Protein AF-0000000077934376 (afdb_homodimer)

Secondary structure (DSSP, 8-state):
---PPPP---HHHHHHHHHHHHH-S-B-HHHHHHHHT--HHHHHHHHHHHHHTT-EEEEE--SSS--EEEEE-HHHHHHHHHHHHHHHHHHHHHHH-/---PPPP---HHHHHHHHHHHHH-S-B-HHHHHHHHT--HHHHHHHHHHHHHTT-EEEEE--SSS--EEEEE-HHHHHHHHHHHHHHHHHHHHHHH-

InterPro domains:
  IPR005471 Transcription regulator IclR, N-terminal [PF09339] (13-58)
  IPR036388 Winged helix-like DNA-binding domain superfamily [G3DSA:1.10.10.10] (2-96)
  IPR036390 Winged helix DNA-binding domain superfamily [SSF46785] (5-87)

pLDDT: mean 92.92, std 11.19, range [39.72, 98.94]

Foldseek 3Di:
DCDDDDDDADPLLLLLLLVQLVVVWWDALVVSCVSSVHDSVVSVVSVVVCVVVVQKDWDWDPDPPTTITIHGDPVNNVVSVVSNVVVVVVVVVVVVD/DCDDDDDDADPLLLLLLQVQLVVVWWDALVVSCVSSVHDSVVSVVSVVVCVVVVQKDWDWPPDPPTTITIHGDPVNNVVSVVSNVVVVVVVVVVVVD

Nearest PDB structures (foldseek):
  5yi2-assembly2_E  TM=8.468E-01  e=9.268E-05  Lactococcus lactis subsp. lactis Il1403
  7el3-assembly1_B  TM=8.169E-01  e=1.051E-04  Acinetobacter baumannii
  7kfq-assembly1_A  TM=8.029E-01  e=8.967E-04  Variovorax paradoxus
  4rgr-assembly1_A  TM=6.931E-01  e=2.541E-04  Acinetobacter baylyi ADP1
  4rgu-assembly1_B-2  TM=6.423E-01  e=9.871E-05  Acinetobacter baylyi ADP1

Radius of gyration: 18.2 Å; Cα contacts (8 Å, |Δi|>4): 289; chains: 2; bounding box: 26×66×50 Å

Sequence (194 aa):
MTSEKPFALSEVAQRVLIVLGRENRGLTVRELVEKTDTNSGSIKRALEELAELKLIKEERENVFPYRRLISLTELGKEVAKRVIEIEELVKKVRANDMTSEKPFALSEVAQRVLIVLGRENRGLTVRELVEKTDTNSGSIKRALEELAELKLIKEERENVFPYRRLISLTELGKEVAKRVIEIEELVKKVRAND

Organism: NCBI:txid1294262

Structure (mmCIF, N/CA/C/O backbone):
data_AF-0000000077934376-model_v1
#
loop_
_entity.id
_entity.type
_entity.pdbx_description
1 polymer 'HTH marR-type domain-containing protein'
#
loop_
_atom_site.group_PDB
_atom_site.id
_atom_site.type_symbol
_atom_site.label_atom_id
_atom_site.label_alt_id
_atom_site.label_comp_id
_atom_site.label_asym_id
_atom_site.label_entity_id
_atom_site.label_seq_id
_atom_site.pdbx_PDB_ins_code
_atom_site.Cartn_x
_atom_site.Cartn_y
_atom_site.Cartn_z
_atom_site.occupancy
_atom_site.B_iso_or_equiv
_atom_site.auth_seq_id
_atom_site.auth_comp_id
_atom_site.auth_asym_id
_atom_site.auth_atom_id
_atom_site.pdbx_PDB_model_num
ATOM 1 N N . MET A 1 1 ? 8.883 -4.156 -25.203 1 39.72 1 MET A N 1
ATOM 2 C CA . MET A 1 1 ? 7.602 -4.008 -24.516 1 39.72 1 MET A CA 1
ATOM 3 C C . MET A 1 1 ? 7.789 -3.457 -23.109 1 39.72 1 MET A C 1
ATOM 5 O O . MET A 1 1 ? 8.086 -4.207 -22.188 1 39.72 1 MET A O 1
ATOM 9 N N . THR A 1 2 ? 8.461 -2.439 -22.984 1 52.03 2 THR A N 1
ATOM 10 C CA . THR A 1 2 ? 9.195 -1.856 -21.875 1 52.03 2 THR A CA 1
ATOM 11 C C . THR A 1 2 ? 8.273 -1.66 -20.672 1 52.03 2 THR A C 1
ATOM 13 O O . THR A 1 2 ? 7.566 -0.653 -20.578 1 52.03 2 THR A O 1
ATOM 16 N N . SER A 1 3 ? 7.449 -2.602 -20.266 1 65 3 SER A N 1
ATOM 17 C CA . SER A 1 3 ? 6.32 -2.479 -19.359 1 65 3 SER A CA 1
ATOM 18 C C . SER A 1 3 ? 6.75 -1.901 -18.016 1 65 3 SER A C 1
ATOM 20 O O . SER A 1 3 ? 7.789 -2.285 -17.469 1 65 3 SER A O 1
ATOM 22 N N . GLU A 1 4 ? 6.348 -0.718 -17.703 1 84.81 4 GLU A N 1
ATOM 23 C CA . GLU A 1 4 ? 6.637 0.043 -16.484 1 84.81 4 GLU A CA 1
ATOM 24 C C . GLU A 1 4 ? 6.27 -0.751 -15.234 1 84.81 4 GLU A C 1
ATOM 26 O O . GLU A 1 4 ? 5.293 -1.505 -15.234 1 84.81 4 GLU A O 1
ATOM 31 N N . LYS A 1 5 ? 7.223 -0.789 -14.328 1 92.94 5 LYS A N 1
ATOM 32 C CA . LYS A 1 5 ? 7.023 -1.398 -13.023 1 92.94 5 LYS A CA 1
ATOM 33 C C . LYS A 1 5 ? 5.758 -0.865 -12.352 1 92.94 5 LYS A C 1
ATOM 35 O O . LYS A 1 5 ? 5.516 0.344 -12.352 1 92.94 5 LYS A O 1
ATOM 40 N N . PRO A 1 6 ? 4.883 -1.795 -11.906 1 96.62 6 PRO A N 1
ATOM 41 C CA . PRO A 1 6 ? 3.668 -1.305 -11.25 1 96.62 6 PRO A CA 1
ATOM 42 C C . PRO A 1 6 ? 3.965 -0.337 -10.102 1 96.62 6 PRO A C 1
ATOM 44 O O . PRO A 1 6 ? 5 -0.456 -9.445 1 96.62 6 PRO A O 1
ATOM 47 N N . PHE A 1 7 ? 3.084 0.545 -9.945 1 96.31 7 PHE A N 1
ATOM 48 C CA . PHE A 1 7 ? 3.23 1.562 -8.914 1 96.31 7 PHE A CA 1
ATOM 49 C C . PHE A 1 7 ? 3.07 0.95 -7.527 1 96.31 7 PHE A C 1
ATOM 51 O O . PHE A 1 7 ? 2.285 0.018 -7.34 1 96.31 7 PHE A O 1
ATOM 58 N N . ALA A 1 8 ? 3.836 1.486 -6.566 1 98.25 8 ALA A N 1
ATOM 59 C CA . ALA A 1 8 ? 3.666 1.097 -5.168 1 98.25 8 ALA A CA 1
ATOM 60 C C . ALA A 1 8 ? 4.027 2.246 -4.234 1 98.25 8 ALA A C 1
ATOM 62 O O . ALA A 1 8 ? 4.887 3.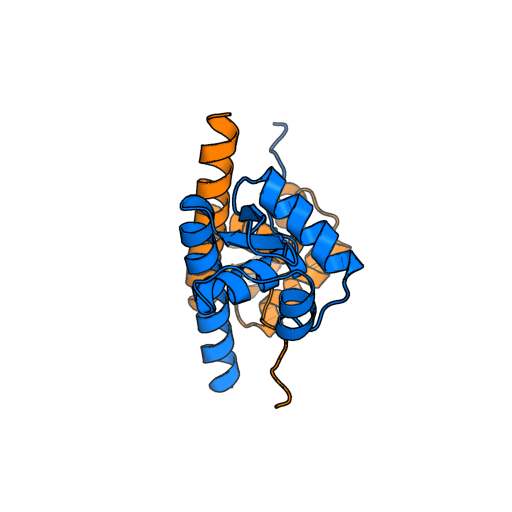068 -4.555 1 98.25 8 ALA A O 1
ATOM 63 N N . LEU A 1 9 ? 3.396 2.322 -3.094 1 98.69 9 LEU A N 1
ATOM 64 C CA . LEU A 1 9 ? 3.74 3.248 -2.02 1 98.69 9 LEU A CA 1
ATOM 65 C C . LEU A 1 9 ? 4.715 2.605 -1.04 1 98.69 9 LEU A C 1
ATOM 67 O O . LEU A 1 9 ? 4.609 1.413 -0.742 1 98.69 9 LEU A O 1
ATOM 71 N N . SER A 1 10 ? 5.605 3.402 -0.499 1 98.56 10 SER A N 1
ATOM 72 C CA . SER A 1 10 ? 6.426 2.896 0.597 1 98.56 10 SER A CA 1
ATOM 73 C C . SER A 1 10 ? 5.578 2.604 1.83 1 98.56 10 SER A C 1
ATOM 75 O O . SER A 1 10 ? 4.473 3.133 1.972 1 98.56 10 SER A O 1
ATOM 77 N N . GLU A 1 11 ? 6.16 1.788 2.734 1 98.62 11 GLU A N 1
ATOM 78 C CA . GLU A 1 11 ? 5.43 1.42 3.943 1 98.62 11 GLU A CA 1
ATOM 79 C C . GLU A 1 11 ? 5.121 2.646 4.797 1 98.62 11 GLU A C 1
ATOM 81 O O . GLU A 1 11 ? 3.998 2.807 5.281 1 98.62 11 GLU A O 1
ATOM 86 N N . VAL A 1 12 ? 6.105 3.496 4.945 1 98.69 12 VAL A N 1
ATOM 87 C CA . VAL A 1 12 ? 5.922 4.656 5.809 1 98.69 12 VAL A CA 1
ATOM 88 C C . VAL A 1 12 ? 4.914 5.617 5.176 1 98.69 12 VAL A C 1
ATOM 90 O O . VAL A 1 12 ? 4.102 6.223 5.879 1 98.69 12 VAL A O 1
ATOM 93 N N . ALA A 1 13 ? 4.902 5.766 3.865 1 98.88 13 ALA A N 1
ATOM 94 C CA . ALA A 1 13 ? 3.922 6.602 3.176 1 98.88 13 ALA A CA 1
ATOM 95 C C . ALA A 1 13 ? 2.504 6.098 3.426 1 98.88 13 ALA A C 1
ATOM 97 O O . ALA A 1 13 ? 1.588 6.891 3.654 1 98.88 13 ALA A O 1
ATOM 98 N N . GLN A 1 14 ? 2.354 4.801 3.414 1 98.94 14 GLN A N 1
ATOM 99 C CA . GLN A 1 14 ? 1.057 4.203 3.707 1 98.94 14 GLN A CA 1
ATOM 100 C C . GLN A 1 14 ? 0.598 4.543 5.121 1 98.94 14 GLN A C 1
ATOM 102 O O . GLN A 1 14 ? -0.558 4.918 5.332 1 98.94 14 GLN A O 1
ATOM 107 N N . ARG A 1 15 ? 1.486 4.434 6.031 1 98.81 15 ARG A N 1
ATOM 108 C CA . ARG A 1 15 ? 1.147 4.699 7.426 1 98.81 15 ARG A CA 1
ATOM 109 C C . ARG A 1 15 ? 0.774 6.164 7.629 1 98.81 15 ARG A C 1
ATOM 111 O O . ARG A 1 15 ? -0.154 6.477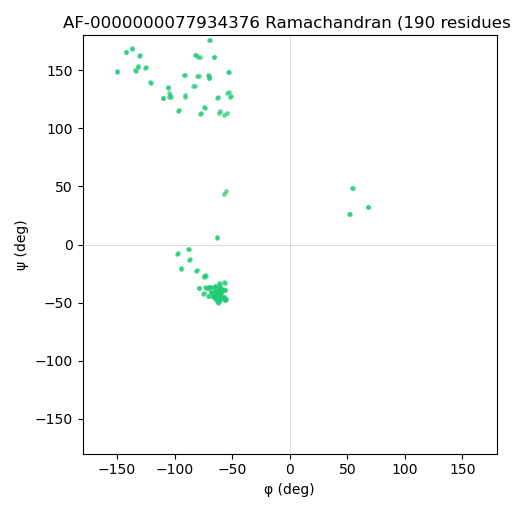 8.375 1 98.81 15 ARG A O 1
ATOM 118 N N . VAL A 1 16 ? 1.495 7.016 6.969 1 98.81 16 VAL A N 1
ATOM 119 C CA . VAL A 1 16 ? 1.188 8.445 7.039 1 98.81 16 VAL A CA 1
ATOM 120 C C . VAL A 1 16 ? -0.215 8.695 6.492 1 98.81 16 VAL A C 1
ATOM 122 O O . VAL A 1 16 ? -1 9.43 7.094 1 98.81 16 VAL A O 1
ATOM 125 N N . LEU A 1 17 ? -0.557 8.102 5.363 1 98.88 17 LEU A N 1
ATOM 126 C CA . LEU A 1 17 ? -1.874 8.266 4.758 1 98.88 17 LEU A CA 1
ATOM 127 C C . LEU A 1 17 ? -2.969 7.77 5.695 1 98.88 17 LEU A C 1
ATOM 129 O O . LEU A 1 17 ? -4.031 8.383 5.797 1 98.88 17 LEU A O 1
ATOM 133 N N . ILE A 1 18 ? -2.727 6.668 6.367 1 98.81 18 ILE A N 1
ATOM 134 C CA . ILE A 1 18 ? -3.701 6.109 7.301 1 98.81 18 ILE A CA 1
ATOM 135 C C . ILE A 1 18 ? -3.943 7.09 8.445 1 98.81 18 ILE A C 1
ATOM 137 O O . ILE A 1 18 ? -5.09 7.41 8.758 1 98.81 18 ILE A O 1
ATOM 141 N N . VAL A 1 19 ? -2.846 7.586 9.016 1 98.69 19 VAL A N 1
ATOM 142 C CA . VAL A 1 19 ? -2.932 8.477 10.164 1 98.69 19 VAL A CA 1
ATOM 143 C C . VAL A 1 19 ? -3.625 9.773 9.766 1 98.69 19 VAL A C 1
ATOM 145 O O . VAL A 1 19 ? -4.543 10.234 10.453 1 98.69 19 VAL A O 1
ATOM 148 N N . LEU A 1 20 ? -3.252 10.344 8.656 1 98.69 20 LEU A N 1
ATOM 149 C CA . LEU A 1 20 ? -3.867 11.586 8.203 1 98.69 20 LEU A CA 1
ATOM 150 C C . LEU A 1 20 ? -5.34 11.367 7.867 1 98.69 20 LEU A C 1
ATOM 152 O O . LEU A 1 20 ? -6.176 12.227 8.148 1 98.69 20 LEU A O 1
ATOM 156 N N . GLY A 1 21 ? -5.617 10.297 7.199 1 98.5 21 GLY A N 1
ATOM 157 C CA . GLY A 1 21 ? -6.988 9.992 6.824 1 98.5 21 GLY A CA 1
ATOM 158 C C . GLY A 1 21 ? -7.91 9.82 8.016 1 98.5 21 GLY A C 1
ATOM 159 O O . GLY A 1 21 ? -9.086 10.18 7.961 1 98.5 21 GLY A O 1
ATOM 160 N N . ARG A 1 22 ? -7.441 9.258 9.07 1 98.06 22 ARG A N 1
ATOM 161 C CA . ARG A 1 22 ? -8.242 9.008 10.266 1 98.06 22 ARG A CA 1
ATOM 162 C C . ARG A 1 22 ? -8.391 10.281 11.094 1 98.06 22 ARG A C 1
ATOM 164 O O . ARG A 1 22 ? -9.414 10.492 11.742 1 98.06 22 ARG A O 1
ATOM 171 N N . GLU A 1 23 ? -7.348 11.094 11.172 1 95.62 23 GLU A N 1
ATOM 172 C CA . GLU A 1 23 ? -7.359 12.312 11.977 1 95.62 23 GLU A CA 1
ATOM 173 C C . GLU A 1 23 ? -8.195 13.398 11.305 1 95.62 23 GLU A C 1
ATOM 175 O O . GLU A 1 23 ? -8.766 14.258 11.984 1 95.62 23 GLU A O 1
ATOM 180 N N . ASN A 1 24 ? -8.32 13.398 10 1 89.31 24 ASN A N 1
ATOM 181 C CA . ASN A 1 24 ? -9.086 14.367 9.219 1 89.31 24 ASN A CA 1
ATOM 182 C C . ASN A 1 24 ? -8.695 15.805 9.57 1 89.31 24 ASN A C 1
ATOM 184 O O . ASN A 1 24 ? -9.562 16.672 9.68 1 89.31 24 ASN A O 1
ATOM 188 N N . ARG A 1 25 ? -7.578 16.109 10.016 1 92.75 25 ARG A N 1
ATOM 189 C CA . ARG A 1 25 ? -6.965 17.406 10.266 1 92.75 25 ARG A CA 1
ATOM 190 C C . ARG A 1 25 ? -5.477 17.391 9.922 1 92.75 25 ARG A C 1
ATOM 192 O O . ARG A 1 25 ? -4.902 16.312 9.703 1 92.75 25 ARG A O 1
ATOM 199 N N . GLY A 1 26 ? -4.879 18.547 9.828 1 95.69 26 GLY A N 1
ATOM 200 C CA . GLY A 1 26 ? -3.441 18.625 9.625 1 95.69 26 GLY A CA 1
ATOM 201 C C . GLY A 1 26 ? -2.639 18.203 10.836 1 95.69 26 GLY A C 1
ATOM 202 O O . GLY A 1 26 ? -3.045 18.453 11.977 1 95.69 26 GLY A O 1
ATOM 203 N N . LEU A 1 27 ? -1.542 17.562 10.617 1 97 27 LEU A N 1
ATOM 204 C CA . LEU A 1 27 ? -0.655 17.109 11.688 1 97 27 LEU A CA 1
ATOM 205 C C . LEU A 1 27 ? 0.765 17.625 11.461 1 97 27 LEU A C 1
ATOM 207 O O . LEU A 1 27 ? 1.191 17.812 10.32 1 97 27 LEU A O 1
ATOM 211 N N . THR A 1 28 ? 1.429 17.781 12.555 1 95.25 28 THR A N 1
ATOM 212 C CA . THR A 1 28 ? 2.844 18.141 12.477 1 95.25 28 THR A CA 1
ATOM 213 C C . THR A 1 28 ? 3.695 16.891 12.227 1 95.25 28 THR A C 1
ATOM 215 O O . THR A 1 28 ? 3.23 15.766 12.406 1 95.25 28 THR A O 1
ATOM 218 N N . VAL A 1 29 ? 4.957 17.141 11.781 1 96.81 29 VAL A N 1
ATOM 219 C CA . VAL A 1 29 ? 5.895 16.031 11.609 1 96.81 29 VAL A CA 1
ATOM 220 C C . VAL A 1 29 ? 6.039 15.266 12.922 1 96.81 29 VAL A C 1
ATOM 222 O O . VAL A 1 29 ? 6.062 14.031 12.93 1 96.81 29 VAL A O 1
ATOM 225 N N . ARG A 1 30 ? 6.066 16.016 14.031 1 96.5 30 ARG A N 1
ATOM 226 C CA . ARG A 1 30 ? 6.191 15.398 15.344 1 96.5 30 ARG A CA 1
ATOM 227 C C . ARG A 1 30 ? 5.02 14.461 15.625 1 96.5 30 ARG A C 1
ATOM 229 O O . ARG A 1 30 ? 5.215 13.336 16.094 1 96.5 30 ARG A O 1
ATOM 236 N N . GLU A 1 31 ? 3.859 14.898 15.391 1 96.88 31 GLU A N 1
ATOM 237 C CA . GLU A 1 31 ? 2.67 14.07 15.586 1 96.88 31 GLU A CA 1
ATOM 238 C C . GLU A 1 31 ? 2.693 12.844 14.68 1 96.88 31 GLU A C 1
ATOM 240 O O . GLU A 1 31 ? 2.309 11.75 15.102 1 96.88 31 GLU A O 1
ATOM 245 N N . LEU A 1 32 ? 3.064 13.008 13.445 1 98.12 32 LEU A N 1
ATOM 246 C CA . LEU A 1 32 ? 3.145 11.898 12.508 1 98.12 32 LEU A CA 1
ATOM 247 C C . LEU A 1 32 ? 4.141 10.852 12.992 1 98.12 32 LEU A C 1
ATOM 249 O O . LEU A 1 32 ? 3.879 9.648 12.906 1 98.12 32 LEU A O 1
ATOM 253 N N . VAL A 1 33 ? 5.285 11.312 13.477 1 98.06 33 VAL A N 1
ATOM 254 C CA . VAL A 1 33 ? 6.305 10.414 14.016 1 98.06 33 VAL A CA 1
ATOM 255 C C . VAL A 1 33 ? 5.711 9.578 15.141 1 98.06 33 VAL A C 1
ATOM 257 O O . VAL A 1 33 ? 5.84 8.352 15.148 1 98.06 33 VAL A O 1
ATOM 260 N N . GLU A 1 34 ? 5.023 10.242 16 1 97.56 34 GLU A N 1
ATOM 261 C CA . GLU A 1 34 ? 4.434 9.578 17.172 1 97.56 34 GLU A CA 1
ATOM 262 C C . GLU A 1 34 ? 3.342 8.602 16.75 1 97.56 34 GLU A C 1
ATOM 264 O O . GLU A 1 34 ? 3.334 7.449 17.188 1 97.56 34 GLU A O 1
ATOM 269 N N . LYS A 1 35 ? 2.506 8.977 15.875 1 97.44 35 LYS A N 1
ATOM 270 C CA . LYS A 1 35 ? 1.309 8.211 15.547 1 97.44 35 LYS A CA 1
ATOM 271 C C . LYS A 1 35 ? 1.631 7.066 14.586 1 97.44 35 LYS A C 1
ATOM 273 O O . LYS A 1 35 ? 0.858 6.113 14.469 1 97.44 35 LYS A O 1
ATOM 278 N N . THR A 1 36 ? 2.715 7.148 13.836 1 97.94 36 THR A N 1
ATOM 279 C CA . THR A 1 36 ? 3.109 6.074 12.938 1 97.94 36 THR A CA 1
ATOM 280 C C . THR A 1 36 ? 4.16 5.18 13.586 1 97.94 36 THR A C 1
ATOM 282 O O . THR A 1 36 ? 4.516 4.133 13.039 1 97.94 36 THR A O 1
ATOM 285 N N . ASP A 1 37 ? 4.625 5.605 14.727 1 96.56 37 ASP A N 1
ATOM 286 C CA . ASP A 1 37 ? 5.715 4.895 15.383 1 96.56 37 ASP A CA 1
ATOM 287 C C . ASP A 1 37 ? 6.91 4.734 14.445 1 96.56 37 ASP A C 1
ATOM 289 O O . ASP A 1 37 ? 7.398 3.623 14.242 1 96.56 37 ASP A O 1
ATOM 293 N N . THR A 1 38 ? 7.336 5.789 13.797 1 97 38 THR A N 1
ATOM 294 C CA . THR A 1 38 ? 8.398 5.852 12.797 1 97 38 THR A CA 1
ATOM 295 C C . THR A 1 38 ? 9.359 6.996 13.102 1 97 38 THR A C 1
ATOM 297 O O . THR A 1 38 ? 8.984 7.977 13.75 1 97 38 THR A O 1
ATOM 300 N N . ASN A 1 39 ? 10.586 6.922 12.688 1 97.38 39 ASN A N 1
ATOM 301 C CA . ASN A 1 39 ? 11.547 7.984 12.961 1 97.38 39 ASN A CA 1
ATOM 302 C C . ASN A 1 39 ? 11.367 9.156 12 1 97.38 39 ASN A C 1
ATOM 304 O O . ASN A 1 39 ? 10.797 9 10.922 1 97.38 39 ASN A O 1
ATOM 308 N N . SER A 1 40 ? 11.898 10.273 12.391 1 97.75 40 SER A N 1
ATOM 309 C CA . SER A 1 40 ? 11.664 11.516 11.672 1 97.75 40 SER A CA 1
ATOM 310 C C . SER A 1 40 ? 12.266 11.469 10.266 1 97.75 40 SER A C 1
ATOM 312 O O . SER A 1 40 ? 11.727 12.07 9.336 1 97.75 40 SER A O 1
ATOM 314 N N . GLY A 1 41 ? 13.391 10.828 10.133 1 98.31 41 GLY A N 1
ATOM 315 C CA . GLY A 1 41 ? 13.984 10.711 8.812 1 98.31 41 GLY A CA 1
ATOM 316 C C . GLY A 1 41 ? 13.102 9.984 7.82 1 98.31 41 GLY A C 1
ATOM 317 O O . GLY A 1 41 ? 12.945 10.43 6.68 1 98.31 41 GLY A O 1
ATOM 318 N N . SER A 1 42 ? 12.5 8.852 8.18 1 98.25 42 SER A N 1
ATOM 319 C CA . SER A 1 42 ? 11.594 8.07 7.336 1 98.25 42 SER A CA 1
ATOM 320 C C . SER A 1 42 ? 10.32 8.844 7.031 1 98.25 42 SER A C 1
ATOM 322 O O . SER A 1 42 ? 9.789 8.766 5.922 1 98.25 42 SER A O 1
ATOM 324 N N . ILE A 1 43 ? 9.891 9.57 8.055 1 98.62 43 ILE A N 1
ATOM 325 C CA . ILE A 1 43 ? 8.695 10.383 7.863 1 98.62 43 ILE A CA 1
ATOM 326 C C . ILE A 1 43 ? 8.961 11.453 6.809 1 98.62 43 ILE A C 1
ATOM 328 O O . ILE A 1 43 ? 8.148 11.664 5.91 1 98.62 43 ILE A O 1
ATOM 332 N N . LYS A 1 44 ? 10.016 12.07 6.918 1 98.38 44 LYS A N 1
ATOM 333 C CA . LYS A 1 44 ? 10.336 13.125 5.957 1 98.38 44 LYS A CA 1
ATOM 334 C C . LYS A 1 44 ? 10.406 12.57 4.535 1 98.38 44 LYS A C 1
ATOM 336 O O . LYS A 1 44 ? 9.883 13.18 3.602 1 98.38 44 LYS A O 1
ATOM 341 N N . ARG A 1 45 ? 11.031 11.484 4.391 1 98.75 45 ARG A N 1
ATOM 342 C CA . ARG A 1 45 ? 11.109 10.844 3.08 1 98.75 45 ARG A CA 1
ATOM 343 C C . ARG A 1 45 ? 9.719 10.477 2.57 1 98.75 45 ARG A C 1
ATOM 345 O O . ARG A 1 45 ? 9.43 10.633 1.384 1 98.75 45 ARG A O 1
ATOM 352 N N . ALA A 1 46 ? 8.914 9.938 3.451 1 98.75 46 ALA A N 1
ATOM 353 C CA . ALA A 1 46 ? 7.539 9.602 3.084 1 98.75 46 ALA A CA 1
ATOM 354 C C . ALA A 1 46 ? 6.762 10.844 2.66 1 98.75 46 ALA A C 1
ATOM 356 O O . ALA A 1 46 ? 5.988 10.805 1.699 1 98.75 46 ALA A O 1
ATOM 357 N N . LEU A 1 47 ? 6.973 11.898 3.393 1 98.75 47 LEU A N 1
ATOM 358 C CA . LEU A 1 47 ? 6.285 13.148 3.059 1 98.75 47 LEU A CA 1
ATOM 359 C C . LEU A 1 47 ? 6.738 13.664 1.698 1 98.75 47 LEU A C 1
ATOM 361 O O . LEU A 1 47 ? 5.934 14.195 0.932 1 98.75 47 LEU A O 1
ATOM 365 N N . GLU A 1 48 ? 8.016 13.602 1.393 1 98.5 48 GLU A N 1
ATOM 366 C CA . GLU A 1 48 ? 8.508 13.969 0.07 1 98.5 48 GLU A CA 1
ATOM 367 C C . GLU A 1 48 ? 7.855 13.125 -1.02 1 98.5 48 GLU A C 1
ATOM 369 O O . GLU A 1 48 ? 7.426 13.648 -2.047 1 98.5 48 GLU A O 1
ATOM 374 N N . GLU A 1 49 ? 7.777 11.797 -0.82 1 98.56 49 GLU A N 1
ATOM 375 C CA . GLU A 1 49 ? 7.117 10.883 -1.748 1 98.56 49 GLU A CA 1
ATOM 376 C C . GLU A 1 49 ? 5.668 11.297 -1.986 1 98.56 49 GLU A C 1
ATOM 378 O O . GLU A 1 49 ? 5.23 11.414 -3.133 1 98.56 49 GLU A O 1
ATOM 383 N N . LEU A 1 50 ? 4.949 11.57 -0.95 1 98.75 50 LEU A N 1
ATOM 384 C CA . LEU A 1 50 ? 3.521 11.875 -1.021 1 98.75 50 LEU A CA 1
ATOM 385 C C . LEU A 1 50 ? 3.287 13.242 -1.649 1 98.75 50 LEU A C 1
ATOM 387 O O . LEU A 1 50 ? 2.295 13.445 -2.352 1 98.75 50 LEU A O 1
ATOM 391 N N . ALA A 1 51 ? 4.156 14.156 -1.332 1 98.06 51 ALA A N 1
ATOM 392 C CA . ALA A 1 51 ? 4.059 15.484 -1.945 1 98.06 51 ALA A CA 1
ATOM 393 C C . ALA A 1 51 ? 4.285 15.406 -3.453 1 98.06 51 ALA A C 1
ATOM 395 O O . ALA A 1 51 ? 3.568 16.047 -4.227 1 98.06 51 ALA A O 1
ATOM 396 N N . GLU A 1 52 ? 5.312 14.664 -3.867 1 97 52 GLU A N 1
ATOM 397 C CA . GLU A 1 52 ? 5.594 14.469 -5.285 1 97 52 GLU A CA 1
ATOM 398 C C . GLU A 1 52 ? 4.391 13.883 -6.012 1 97 52 GLU A C 1
ATOM 400 O O . GLU A 1 52 ? 4.152 14.195 -7.18 1 97 52 GLU A O 1
ATOM 405 N N . LEU A 1 53 ? 3.635 13.062 -5.309 1 97.69 53 LEU A N 1
ATOM 406 C CA . LEU A 1 53 ? 2.455 12.414 -5.875 1 97.69 53 LEU A CA 1
ATOM 407 C C . LEU A 1 53 ? 1.225 13.297 -5.727 1 97.69 53 LEU A C 1
ATOM 409 O O . LEU A 1 53 ? 0.116 12.898 -6.09 1 97.69 53 LEU A O 1
ATOM 413 N N . LYS A 1 54 ? 1.365 14.445 -5.059 1 97.62 54 LYS A N 1
ATOM 414 C CA . LYS A 1 54 ? 0.304 15.438 -4.871 1 97.62 54 LYS A CA 1
ATOM 415 C C . LYS A 1 54 ? -0.793 14.891 -3.959 1 97.62 54 LYS A C 1
ATOM 417 O O . LYS A 1 54 ? -1.969 15.219 -4.133 1 97.62 54 LYS A O 1
ATOM 422 N N . LEU A 1 55 ? -0.413 14.078 -3.043 1 98.56 55 LEU A N 1
ATOM 423 C CA . LEU A 1 55 ? -1.384 13.461 -2.145 1 98.56 55 LEU A CA 1
ATOM 424 C C . LEU A 1 55 ? -1.511 14.258 -0.852 1 98.56 55 LEU A C 1
ATOM 426 O O . LEU A 1 55 ? -2.49 14.109 -0.118 1 98.56 55 LEU A O 1
ATOM 430 N N . ILE A 1 56 ? -0.507 15.062 -0.542 1 98.56 56 ILE A N 1
ATOM 431 C CA . ILE A 1 56 ? -0.542 15.875 0.669 1 98.56 56 ILE A CA 1
ATOM 432 C C . ILE A 1 56 ? -0.196 17.328 0.33 1 98.56 56 ILE A C 1
ATOM 434 O O . ILE A 1 56 ? 0.324 17.609 -0.751 1 98.56 56 ILE A O 1
ATOM 438 N N . LYS A 1 57 ? -0.522 18.172 1.213 1 97.62 57 LYS A N 1
ATOM 439 C CA . LYS A 1 57 ? -0.108 19.562 1.181 1 97.62 57 LYS A CA 1
ATOM 440 C C . LYS A 1 57 ? 0.389 20.031 2.549 1 97.62 57 LYS A C 1
ATOM 442 O O . LYS A 1 57 ? 0.023 19.453 3.574 1 97.62 57 LYS A O 1
ATOM 447 N N . GLU A 1 58 ? 1.264 20.922 2.51 1 94.31 58 GLU A N 1
ATOM 448 C CA . GLU A 1 58 ? 1.817 21.516 3.725 1 94.31 58 GLU A CA 1
ATOM 449 C C . GLU A 1 58 ? 1.368 22.969 3.885 1 94.31 58 GLU A C 1
ATOM 451 O O . GLU A 1 58 ? 1.314 23.719 2.908 1 94.31 58 GLU A O 1
ATOM 456 N N . GLU A 1 59 ? 0.837 23.25 4.957 1 88.44 59 GLU A N 1
ATOM 457 C CA . GLU A 1 59 ? 0.424 24.625 5.246 1 88.44 59 GLU A CA 1
ATOM 458 C C . GLU A 1 59 ? 1.131 25.156 6.484 1 88.44 59 GLU A C 1
ATOM 460 O O . GLU A 1 59 ? 1.426 24.406 7.414 1 88.44 59 GLU A O 1
ATOM 465 N N . ARG A 1 60 ? 1.515 26.422 6.328 1 82.69 60 ARG A N 1
ATOM 466 C CA . ARG A 1 60 ? 2.09 27.109 7.477 1 82.69 60 ARG A CA 1
ATOM 467 C C . ARG A 1 60 ? 1.035 27.953 8.195 1 82.69 60 ARG A C 1
ATOM 469 O O . ARG A 1 60 ? 0.223 28.625 7.551 1 82.69 60 ARG A O 1
ATOM 476 N N . GLU A 1 61 ? 0.66 27.656 9.438 1 72.06 61 GLU A N 1
ATOM 477 C CA . GLU A 1 61 ? -0.28 28.484 10.195 1 72.06 61 GLU A CA 1
ATOM 478 C C . GLU A 1 61 ? 0.373 29.781 10.656 1 72.06 61 GLU A C 1
ATOM 480 O O . GLU A 1 61 ? 1.566 29.797 10.961 1 72.06 61 GLU A O 1
ATOM 485 N N . ASN A 1 62 ? -0.217 30.828 10.141 1 65.38 62 ASN A N 1
ATOM 486 C CA . ASN A 1 62 ? 0.244 32.188 10.406 1 65.38 62 ASN A CA 1
ATOM 487 C C . ASN A 1 62 ? 0.124 32.531 11.883 1 65.38 62 ASN A C 1
ATOM 489 O O . ASN A 1 62 ? -0.004 33.719 12.234 1 65.38 62 ASN A O 1
ATOM 493 N N . VAL A 1 63 ? -0.241 31.641 12.758 1 64.56 63 VAL A N 1
ATOM 494 C CA . VAL A 1 63 ? -0.309 32.031 14.156 1 64.56 63 VAL A CA 1
ATOM 495 C C . VAL A 1 63 ? 1.029 31.766 14.844 1 64.56 63 VAL A C 1
ATOM 497 O O . VAL A 1 63 ? 1.634 30.703 14.633 1 64.56 63 VAL A O 1
ATOM 500 N N . PHE A 1 64 ? 1.607 32.656 15.469 1 65.19 64 PHE A N 1
ATOM 501 C CA . PHE A 1 64 ? 2.883 32.531 16.172 1 65.19 64 PHE A CA 1
ATOM 502 C C . PHE A 1 64 ? 2.785 31.516 17.281 1 65.19 64 PHE A C 1
ATOM 504 O O . PHE A 1 64 ? 1.814 31.5 18.047 1 65.19 64 PHE A O 1
ATOM 511 N N . PRO A 1 65 ? 3.57 30.516 17.453 1 66.75 65 PRO A N 1
ATOM 512 C CA . PRO A 1 65 ? 4.641 30.125 16.531 1 66.75 65 PRO A CA 1
ATOM 513 C C . PRO A 1 65 ? 4.129 29.359 15.312 1 66.75 65 PRO A C 1
ATOM 515 O O . PRO A 1 65 ? 3.102 28.672 15.391 1 66.75 65 PRO A O 1
ATOM 518 N N . TYR A 1 66 ? 4.73 29.578 14.266 1 73.25 66 TYR A N 1
ATOM 519 C CA . TYR A 1 66 ? 4.391 28.953 12.992 1 73.25 66 TYR A CA 1
ATOM 520 C C . TYR A 1 66 ? 4.539 27.438 13.07 1 73.25 66 TYR A C 1
ATOM 522 O O . TYR A 1 66 ? 5.512 26.938 13.641 1 73.25 66 TYR A O 1
ATOM 530 N N . ARG A 1 67 ? 3.484 26.641 12.977 1 83.94 67 ARG A N 1
ATOM 531 C CA . ARG A 1 67 ? 3.568 25.188 12.875 1 83.94 67 ARG A CA 1
ATOM 532 C C . ARG A 1 67 ? 3.291 24.719 11.445 1 83.94 67 ARG A C 1
ATOM 534 O O . ARG A 1 67 ? 2.365 25.203 10.797 1 83.94 67 ARG A O 1
ATOM 541 N N . ARG A 1 68 ? 4.195 23.938 10.984 1 91.12 68 ARG A N 1
ATOM 542 C CA . ARG A 1 68 ? 4.008 23.297 9.695 1 91.12 68 ARG A CA 1
ATOM 543 C C . ARG A 1 68 ? 3.045 22.125 9.797 1 91.12 68 ARG A C 1
ATOM 545 O O . ARG A 1 68 ? 3.316 21.156 10.508 1 91.12 68 ARG A O 1
ATOM 552 N N . LEU A 1 69 ? 1.864 22.266 9.164 1 95.19 69 LEU A N 1
ATOM 553 C CA . LEU A 1 69 ? 0.852 21.219 9.211 1 95.19 69 LEU A CA 1
ATOM 554 C C . LEU A 1 69 ? 0.769 20.484 7.883 1 95.19 69 LEU A C 1
ATOM 556 O O . LEU A 1 69 ? 0.8 21.109 6.82 1 95.19 69 LEU A O 1
ATOM 560 N N . ILE A 1 70 ? 0.723 19.219 7.973 1 97.81 70 ILE A N 1
ATOM 561 C CA . ILE A 1 70 ? 0.578 18.344 6.809 1 97.81 70 ILE A CA 1
ATOM 562 C C . ILE A 1 70 ? -0.856 17.828 6.73 1 97.81 70 ILE A C 1
ATOM 564 O O . ILE A 1 70 ? -1.397 17.328 7.719 1 97.81 70 ILE A O 1
ATOM 568 N N . SER A 1 71 ? -1.498 17.984 5.617 1 98.19 71 SER A N 1
ATOM 569 C CA . SER A 1 71 ? -2.859 17.484 5.426 1 98.19 71 SER A CA 1
ATOM 570 C C . SER A 1 71 ? -3.025 16.828 4.059 1 98.19 71 SER A C 1
ATOM 572 O O . SER A 1 71 ? -2.146 16.938 3.201 1 98.19 71 SER A O 1
ATOM 574 N N . LEU A 1 72 ? -4.133 16.141 3.861 1 98.5 72 LEU A N 1
ATOM 575 C CA . LEU A 1 72 ? -4.41 15.445 2.605 1 98.5 72 LEU A CA 1
ATOM 576 C C . LEU A 1 72 ? -5.008 16.406 1.579 1 98.5 72 LEU A C 1
ATOM 578 O O . LEU A 1 72 ? -5.824 17.25 1.925 1 98.5 72 LEU A O 1
ATOM 582 N N . THR A 1 73 ? -4.539 16.328 0.349 1 97.81 73 THR A N 1
ATOM 583 C CA . THR A 1 73 ? -5.309 16.891 -0.753 1 97.81 73 THR A CA 1
ATOM 584 C C . THR A 1 73 ? -6.574 16.062 -1.003 1 97.81 73 THR A C 1
ATOM 586 O O . THR A 1 73 ? -6.797 15.039 -0.349 1 97.81 73 THR A O 1
ATOM 589 N N . GLU A 1 74 ? -7.453 16.516 -1.966 1 97.44 74 GLU A N 1
ATOM 590 C CA . GLU A 1 74 ? -8.625 15.727 -2.314 1 97.44 74 GLU A CA 1
ATOM 591 C C . GLU A 1 74 ? -8.227 14.359 -2.859 1 97.44 74 GLU A C 1
ATOM 593 O O . GLU A 1 74 ? -8.828 13.344 -2.5 1 97.44 74 GLU A O 1
ATOM 598 N N . LEU A 1 75 ? -7.215 14.336 -3.746 1 97.94 75 LEU A N 1
ATOM 599 C CA . LEU A 1 75 ? -6.684 13.07 -4.23 1 97.94 75 LEU A CA 1
ATOM 600 C C . LEU A 1 75 ? -6.141 12.234 -3.082 1 97.94 75 LEU A C 1
ATOM 602 O O . LEU A 1 75 ? -6.355 11.016 -3.035 1 97.94 75 LEU A O 1
ATOM 606 N N . GLY A 1 76 ? -5.441 12.898 -2.16 1 98.56 76 GLY A N 1
ATOM 607 C CA . GLY A 1 76 ? -4.902 12.234 -0.984 1 98.56 76 GLY A CA 1
ATOM 608 C C . GLY A 1 76 ? -5.965 11.555 -0.143 1 98.56 76 GLY A C 1
ATOM 609 O O . GLY A 1 76 ? -5.746 10.461 0.381 1 98.56 76 GLY A O 1
ATOM 610 N N . LYS A 1 77 ? -7.098 12.211 -0.035 1 98.62 77 LYS A N 1
ATOM 611 C CA . LYS A 1 77 ? -8.211 11.633 0.713 1 98.62 77 LYS A CA 1
ATOM 612 C C . LYS A 1 77 ? -8.719 10.359 0.05 1 98.62 77 LYS A C 1
ATOM 614 O O . LYS A 1 77 ? -9.031 9.383 0.731 1 98.62 77 LYS A O 1
ATOM 619 N N . GLU A 1 78 ? -8.828 10.414 -1.242 1 98.56 78 GLU A N 1
ATOM 620 C CA . GLU A 1 78 ? -9.281 9.242 -1.989 1 98.56 78 GLU A CA 1
ATOM 621 C C . GLU A 1 78 ? -8.32 8.078 -1.829 1 98.56 78 GLU A C 1
ATOM 623 O O . GLU A 1 78 ? -8.742 6.934 -1.628 1 98.56 78 GLU A O 1
ATOM 628 N N . VAL A 1 79 ? -7.035 8.344 -1.877 1 98.81 79 VAL A N 1
ATOM 629 C CA . VAL A 1 79 ? -6.02 7.305 -1.747 1 98.81 79 VAL A CA 1
ATOM 630 C C . VAL A 1 79 ? -5.996 6.781 -0.312 1 98.81 79 VAL A C 1
ATOM 632 O O . VAL A 1 79 ? -5.965 5.57 -0.085 1 98.81 79 VAL A O 1
ATOM 635 N N . ALA A 1 80 ? -6.039 7.688 0.672 1 98.88 80 ALA A N 1
ATOM 636 C CA . ALA A 1 80 ? -6.027 7.297 2.08 1 98.88 80 ALA A CA 1
ATOM 637 C C . ALA A 1 80 ? -7.207 6.387 2.404 1 98.88 80 ALA A C 1
ATOM 639 O O . ALA A 1 80 ? -7.07 5.438 3.178 1 98.88 80 ALA A O 1
ATOM 640 N N . LYS A 1 81 ? -8.312 6.715 1.82 1 98.81 81 LYS A N 1
ATOM 641 C CA . LYS A 1 81 ? -9.492 5.883 2.037 1 98.81 81 LYS A CA 1
ATOM 642 C C . LYS A 1 81 ? -9.234 4.438 1.633 1 98.81 81 LYS A C 1
ATOM 644 O O . LYS A 1 81 ? -9.578 3.51 2.367 1 98.81 81 LYS A O 1
ATOM 649 N N . ARG A 1 82 ? -8.648 4.215 0.523 1 98.88 82 ARG A N 1
ATOM 650 C CA . ARG A 1 82 ? -8.359 2.869 0.037 1 98.88 82 ARG A CA 1
ATOM 651 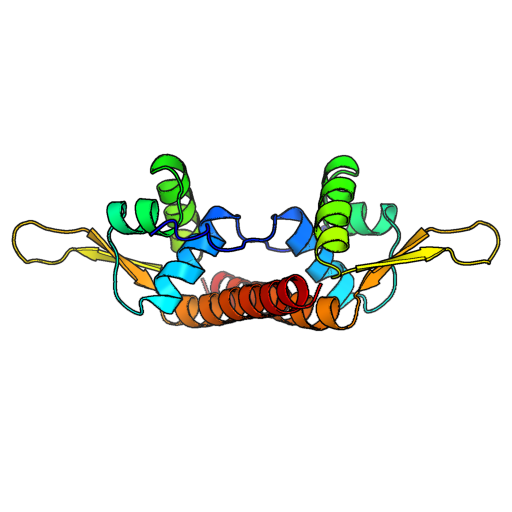C C . ARG A 1 82 ? -7.301 2.191 0.896 1 98.88 82 ARG A C 1
ATOM 653 O O . ARG A 1 82 ? -7.402 0.998 1.19 1 98.88 82 ARG A O 1
ATOM 660 N N . VAL A 1 83 ? -6.301 2.951 1.273 1 98.88 83 VAL A N 1
ATOM 661 C CA . VAL A 1 83 ? -5.254 2.395 2.123 1 98.88 83 VAL A CA 1
ATOM 662 C C . VAL A 1 83 ? -5.852 1.938 3.451 1 98.88 83 VAL A C 1
ATOM 664 O O . VAL A 1 83 ? -5.508 0.869 3.959 1 98.88 83 VAL A O 1
ATOM 667 N N . ILE A 1 84 ? -6.773 2.719 3.992 1 98.81 84 ILE A N 1
ATOM 668 C CA . ILE A 1 84 ? -7.434 2.395 5.254 1 98.81 84 ILE A CA 1
ATOM 669 C C . ILE A 1 84 ? -8.305 1.153 5.074 1 98.81 84 ILE A C 1
ATOM 671 O O . ILE A 1 84 ? -8.344 0.282 5.945 1 98.81 84 ILE A O 1
ATOM 675 N N . GLU A 1 85 ? -8.992 1.093 3.947 1 98.88 85 GLU A N 1
ATOM 676 C CA . GLU A 1 85 ? -9.805 -0.089 3.666 1 98.88 85 GLU A CA 1
ATOM 677 C C . GLU A 1 85 ? -8.945 -1.35 3.625 1 98.88 85 GLU A C 1
ATOM 679 O O . GLU A 1 85 ? -9.367 -2.41 4.094 1 98.88 85 GLU A O 1
ATOM 684 N N . ILE A 1 86 ? -7.777 -1.229 3.041 1 98.88 86 ILE A N 1
ATOM 685 C CA . ILE A 1 86 ? -6.859 -2.361 2.984 1 98.88 86 ILE A CA 1
ATOM 686 C C . ILE A 1 86 ? -6.477 -2.787 4.398 1 98.88 86 ILE A C 1
ATOM 688 O O . ILE A 1 86 ? -6.531 -3.973 4.734 1 98.88 86 ILE A O 1
ATOM 692 N N . GLU A 1 87 ? -6.078 -1.838 5.203 1 98.5 87 GLU A N 1
ATOM 693 C CA . GLU A 1 87 ? -5.723 -2.137 6.59 1 98.5 87 GLU A CA 1
ATOM 694 C C . GLU A 1 87 ? -6.875 -2.83 7.312 1 98.5 87 GLU A C 1
ATOM 696 O O . GLU A 1 87 ? -6.664 -3.805 8.039 1 98.5 87 GLU A O 1
ATOM 701 N N . GLU A 1 88 ? -8.094 -2.324 7.184 1 98.19 88 GLU A N 1
ATOM 702 C CA . GLU A 1 88 ? -9.258 -2.861 7.875 1 98.19 88 GLU A CA 1
ATOM 703 C C . GLU A 1 88 ? -9.562 -4.285 7.418 1 98.19 88 GLU A C 1
ATOM 705 O O . GLU A 1 88 ? -9.945 -5.133 8.227 1 98.19 88 GLU A O 1
ATOM 710 N N . LEU A 1 89 ? -9.422 -4.551 6.125 1 98 89 LEU A N 1
ATOM 711 C CA . LEU A 1 89 ? -9.656 -5.887 5.59 1 98 89 LEU A CA 1
ATOM 712 C C . LEU A 1 89 ? -8.672 -6.891 6.18 1 98 89 LEU A C 1
ATOM 714 O O . LEU A 1 89 ? -9.062 -7.996 6.562 1 98 89 LEU A O 1
ATOM 718 N N . VAL A 1 90 ? -7.406 -6.492 6.273 1 97.25 90 VAL A N 1
ATOM 719 C CA . VAL A 1 90 ? -6.359 -7.395 6.738 1 97.25 90 VAL A CA 1
ATOM 720 C C . VAL A 1 90 ? -6.488 -7.602 8.25 1 97.25 90 VAL A C 1
ATOM 722 O O . VAL A 1 90 ? -6.34 -8.727 8.742 1 97.25 90 VAL A O 1
ATOM 725 N N . LYS A 1 91 ? -6.855 -6.602 8.969 1 94.5 91 LYS A N 1
ATOM 726 C CA . LYS A 1 91 ? -6.996 -6.703 10.422 1 94.5 91 LYS A CA 1
ATOM 727 C C . LYS A 1 91 ? -8.195 -7.562 10.797 1 94.5 91 LYS A C 1
ATOM 729 O O . LYS A 1 91 ? -8.172 -8.266 11.812 1 94.5 91 LYS A O 1
ATOM 73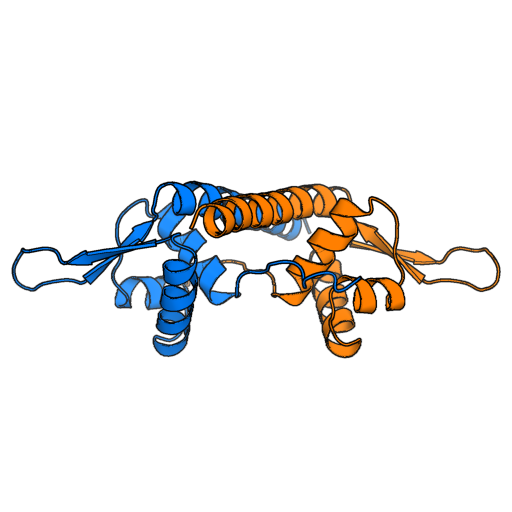4 N N . LYS A 1 92 ? -9.211 -7.469 10.062 1 91.81 92 LYS A N 1
ATOM 735 C CA . LYS A 1 92 ? -10.406 -8.266 10.32 1 91.81 92 LYS A CA 1
ATOM 736 C C . LYS A 1 92 ? -10.109 -9.758 10.219 1 91.81 92 LYS A C 1
ATOM 738 O O . LYS A 1 92 ? -10.609 -10.547 11.023 1 91.81 92 LYS A O 1
ATOM 743 N N . VAL A 1 93 ? -9.273 -10.148 9.281 1 86.06 93 VAL A N 1
ATOM 744 C CA . VAL A 1 93 ? -8.945 -11.555 9.086 1 86.06 93 VAL A CA 1
ATOM 745 C C . VAL A 1 93 ? -8.008 -12.023 10.195 1 86.06 93 VAL A C 1
ATOM 747 O O . VAL A 1 93 ? -8.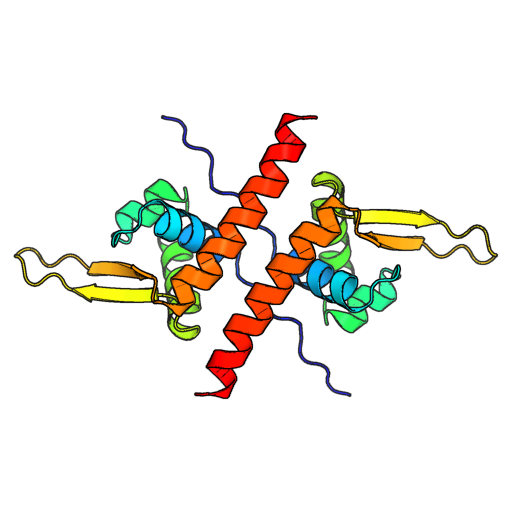172 -13.117 10.742 1 86.06 93 VAL A O 1
ATOM 750 N N . ARG A 1 94 ? -7.051 -11.242 10.562 1 83.69 94 ARG A N 1
ATOM 751 C CA . ARG A 1 94 ? -6.105 -11.578 11.625 1 83.69 94 ARG A CA 1
ATOM 752 C C . ARG A 1 94 ? -6.824 -11.758 12.961 1 83.69 94 ARG A C 1
ATOM 754 O O . ARG A 1 94 ? -6.414 -12.578 13.781 1 83.69 94 ARG A O 1
ATOM 761 N N . ALA A 1 95 ? -7.859 -11.008 13.117 1 84.38 95 ALA A N 1
ATOM 762 C CA . ALA A 1 95 ? -8.609 -11.078 14.375 1 84.38 95 ALA A CA 1
ATOM 763 C C . ALA A 1 95 ? -9.43 -12.359 14.453 1 84.38 95 ALA A C 1
ATOM 765 O O . ALA A 1 95 ? -9.773 -12.82 15.547 1 84.38 95 ALA A O 1
ATOM 766 N N . ASN A 1 96 ? -9.781 -12.875 13.273 1 80.56 96 ASN A N 1
ATOM 767 C CA . ASN A 1 96 ? -10.586 -14.086 13.234 1 80.56 96 ASN A CA 1
ATOM 768 C C . ASN A 1 96 ? -9.711 -15.344 13.281 1 80.56 96 ASN A C 1
ATOM 770 O O . ASN A 1 96 ? -10.227 -16.453 13.344 1 80.56 96 ASN A O 1
ATOM 774 N N . ASP A 1 97 ? -8.43 -15.211 13.086 1 69.94 97 ASP A N 1
ATOM 775 C CA . ASP A 1 97 ? -7.516 -16.344 13.211 1 69.94 97 ASP A CA 1
ATOM 776 C C . ASP A 1 97 ? -7.137 -16.578 14.672 1 69.94 97 ASP A C 1
ATOM 778 O O . ASP A 1 97 ? -7.066 -17.719 15.125 1 69.94 97 ASP A O 1
ATOM 782 N N . MET B 1 1 ? -0.53 3.521 26.375 1 40.09 1 MET B N 1
ATOM 783 C CA . MET B 1 1 ? -1.409 3.701 25.219 1 40.09 1 MET B CA 1
ATOM 784 C C . MET B 1 1 ? -0.787 3.105 23.969 1 40.09 1 MET B C 1
ATOM 786 O O . MET B 1 1 ? -0.065 3.793 23.234 1 40.09 1 MET B O 1
ATOM 790 N N . THR B 1 2 ? -0.231 2.01 24.031 1 52.09 2 THR B N 1
ATOM 791 C CA . THR B 1 2 ? 0.791 1.307 23.266 1 52.09 2 THR B CA 1
ATOM 792 C C . THR B 1 2 ? 0.378 1.18 21.797 1 52.09 2 THR B C 1
ATOM 794 O O . THR B 1 2 ? -0.35 0.255 21.438 1 52.09 2 THR B O 1
ATOM 797 N N . SER B 1 3 ? -0.158 2.201 21.141 1 65.62 3 SER B N 1
ATOM 798 C CA . SER B 1 3 ? -0.897 2.178 19.875 1 65.62 3 SER B CA 1
ATOM 799 C C . SER B 1 3 ? -0.091 1.503 18.781 1 65.62 3 SER B C 1
ATOM 801 O O . SER B 1 3 ? 1.122 1.703 18.672 1 65.62 3 SER B O 1
ATOM 803 N N . GLU B 1 4 ? -0.488 0.38 18.297 1 85 4 GLU B N 1
ATOM 804 C CA . GLU B 1 4 ? 0.091 -0.453 17.25 1 85 4 GLU B CA 1
ATOM 805 C C . GLU B 1 4 ? 0.346 0.355 15.977 1 85 4 GLU B C 1
ATOM 807 O O . GLU B 1 4 ? -0.431 1.25 15.641 1 85 4 GLU B O 1
ATOM 812 N N . LYS B 1 5 ? 1.544 0.181 15.5 1 93.19 5 LYS B N 1
ATOM 813 C CA . LYS B 1 5 ? 1.944 0.777 14.227 1 93.19 5 LYS B CA 1
ATOM 814 C C . LYS B 1 5 ? 0.947 0.438 13.125 1 93.19 5 LYS B C 1
ATOM 816 O O . LYS B 1 5 ? 0.54 -0.717 12.984 1 93.19 5 LYS B O 1
ATOM 821 N N . PRO B 1 6 ? 0.459 1.497 12.43 1 96.81 6 PRO B N 1
ATOM 822 C CA . PRO B 1 6 ? -0.487 1.188 11.352 1 96.81 6 PRO B CA 1
ATOM 823 C C . PRO B 1 6 ? 0.054 0.153 10.367 1 96.81 6 PRO B C 1
ATOM 825 O O . PRO B 1 6 ? 1.264 0.093 10.133 1 96.81 6 PRO B O 1
ATOM 828 N N . PHE B 1 7 ? -0.842 -0.577 9.859 1 96.5 7 PHE B N 1
ATOM 829 C CA . PHE B 1 7 ? -0.482 -1.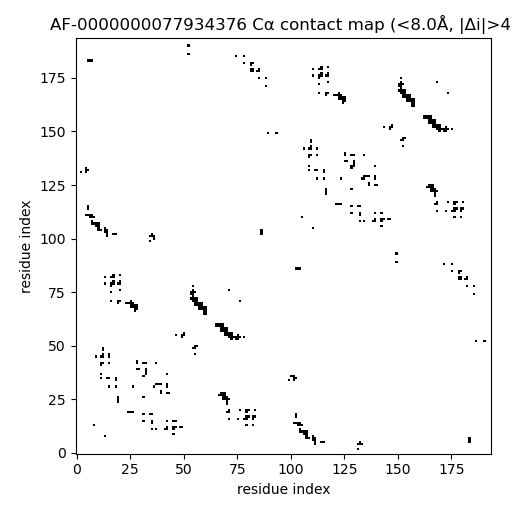637 8.922 1 96.5 7 PHE B CA 1
ATOM 830 C C . PHE B 1 7 ? -0.016 -1.053 7.594 1 96.5 7 PHE B C 1
ATOM 832 O O . PHE B 1 7 ? -0.52 -0.017 7.156 1 96.5 7 PHE B O 1
ATOM 839 N N . ALA B 1 8 ? 0.951 -1.746 6.969 1 98.38 8 ALA B N 1
ATOM 840 C CA . ALA B 1 8 ? 1.376 -1.381 5.621 1 98.38 8 ALA B CA 1
ATOM 841 C C . ALA B 1 8 ? 1.867 -2.604 4.852 1 98.38 8 ALA B C 1
ATOM 843 O O . ALA B 1 8 ? 2.402 -3.545 5.441 1 98.38 8 ALA B O 1
ATOM 844 N N . LEU B 1 9 ? 1.677 -2.619 3.549 1 98.69 9 LEU B N 1
ATOM 845 C CA . LEU B 1 9 ? 2.242 -3.621 2.652 1 98.69 9 LEU B CA 1
ATOM 846 C C . LEU B 1 9 ? 3.602 -3.176 2.129 1 98.69 9 LEU B C 1
ATOM 848 O O . LEU B 1 9 ? 3.807 -1.993 1.847 1 98.69 9 LEU B O 1
ATOM 852 N N . SER B 1 10 ? 4.492 -4.121 1.935 1 98.56 10 SER B N 1
ATOM 853 C CA . SER B 1 10 ? 5.73 -3.789 1.239 1 98.56 10 SER B CA 1
ATOM 854 C C . SER B 1 10 ? 5.465 -3.4 -0.211 1 98.56 10 SER B C 1
ATOM 856 O O . SER B 1 10 ? 4.422 -3.748 -0.771 1 98.56 10 SER B O 1
ATOM 858 N N . GLU B 1 11 ? 6.461 -2.721 -0.811 1 98.56 11 GLU B N 1
ATOM 859 C CA . GLU B 1 11 ? 6.301 -2.275 -2.191 1 98.56 11 GLU B CA 1
ATOM 860 C C . GLU B 1 11 ? 6.141 -3.463 -3.139 1 98.56 11 GLU B C 1
ATOM 862 O O . GLU B 1 11 ? 5.27 -3.455 -4.012 1 98.56 11 GLU B O 1
ATOM 867 N N . VAL B 1 12 ? 6.957 -4.465 -2.932 1 98.69 12 VAL B N 1
ATOM 868 C CA . VAL B 1 12 ? 6.926 -5.605 -3.84 1 98.69 12 VAL B CA 1
ATOM 869 C C . VAL B 1 12 ? 5.617 -6.371 -3.66 1 98.69 12 VAL B C 1
ATOM 871 O O . VAL B 1 12 ? 5.039 -6.859 -4.633 1 98.69 12 VAL B O 1
ATOM 874 N N . ALA B 1 13 ? 5.109 -6.48 -2.449 1 98.88 13 ALA B N 1
ATOM 875 C CA . ALA B 1 13 ? 3.82 -7.125 -2.203 1 98.88 13 ALA B CA 1
ATOM 876 C C . ALA B 1 13 ? 2.697 -6.41 -2.947 1 98.88 13 ALA B C 1
ATOM 878 O O . ALA B 1 13 ? 1.818 -7.051 -3.525 1 98.88 13 ALA B O 1
ATOM 879 N N . GLN B 1 14 ? 2.758 -5.109 -2.951 1 98.94 14 GLN B N 1
ATOM 880 C CA . GLN B 1 14 ? 1.776 -4.316 -3.688 1 98.94 14 GLN B CA 1
ATOM 881 C C . GLN B 1 14 ? 1.83 -4.625 -5.18 1 98.94 14 GLN B C 1
ATOM 883 O O . GLN B 1 14 ? 0.792 -4.812 -5.82 1 98.94 14 GLN B O 1
ATOM 888 N N . ARG B 1 15 ? 2.998 -4.684 -5.691 1 98.81 15 ARG B N 1
ATOM 889 C CA . ARG B 1 15 ? 3.164 -4.934 -7.121 1 98.81 15 ARG B CA 1
ATOM 890 C C . ARG B 1 15 ? 2.664 -6.324 -7.496 1 98.81 15 ARG B C 1
ATOM 892 O O . ARG B 1 15 ? 2.047 -6.508 -8.547 1 98.81 15 ARG B O 1
ATOM 899 N N . VAL B 1 16 ? 2.939 -7.262 -6.637 1 98.81 16 VAL B N 1
ATOM 900 C CA . VAL B 1 16 ? 2.453 -8.617 -6.863 1 98.81 16 VAL B CA 1
ATOM 901 C C . VAL B 1 16 ? 0.926 -8.625 -6.883 1 98.81 16 VAL B C 1
ATOM 903 O O . VAL B 1 16 ? 0.312 -9.242 -7.754 1 98.81 16 VAL B O 1
ATOM 906 N N . LEU B 1 17 ? 0.297 -7.949 -5.945 1 98.88 17 LEU B N 1
ATOM 907 C CA . LEU B 1 17 ? -1.158 -7.875 -5.879 1 98.88 17 LEU B CA 1
ATOM 908 C C . LEU B 1 17 ? -1.729 -7.242 -7.141 1 98.88 17 LEU B C 1
ATOM 910 O O . LEU B 1 17 ? -2.762 -7.684 -7.652 1 98.88 17 LEU B O 1
ATOM 914 N N . ILE B 1 18 ? -1.088 -6.223 -7.645 1 98.81 18 ILE B N 1
ATOM 915 C CA . ILE B 1 18 ? -1.542 -5.543 -8.852 1 98.81 18 ILE B CA 1
ATOM 916 C C . ILE B 1 18 ? -1.495 -6.508 -10.039 1 98.81 18 ILE B C 1
ATOM 918 O O . ILE B 1 18 ? -2.477 -6.648 -10.773 1 98.81 18 ILE B O 1
ATOM 922 N N . VAL B 1 19 ? -0.362 -7.191 -10.164 1 98.62 19 VAL B N 1
ATOM 923 C CA . VAL B 1 19 ? -0.156 -8.094 -11.297 1 98.62 19 VAL B CA 1
ATOM 924 C C . VAL B 1 19 ? -1.148 -9.25 -11.227 1 98.62 19 VAL B C 1
ATOM 926 O O . VAL B 1 19 ? -1.807 -9.57 -12.219 1 98.62 19 VAL B O 1
ATOM 929 N N . LEU B 1 20 ? -1.306 -9.828 -10.07 1 98.69 20 LEU B N 1
ATOM 930 C CA . LEU B 1 20 ? -2.238 -10.945 -9.914 1 98.69 20 LEU B CA 1
ATOM 931 C C . LEU B 1 20 ? -3.674 -10.484 -10.148 1 98.69 20 LEU B C 1
ATOM 933 O O . LEU B 1 20 ? -4.473 -11.203 -10.75 1 98.69 20 LEU B O 1
ATOM 937 N N . GLY B 1 21 ? -4.004 -9.359 -9.602 1 98.44 21 GLY B N 1
ATOM 938 C CA . GLY B 1 21 ? -5.348 -8.828 -9.75 1 98.44 21 GLY B CA 1
ATOM 939 C C . GLY B 1 21 ? -5.715 -8.539 -11.195 1 98.44 21 GLY B C 1
ATOM 940 O O . GLY B 1 21 ? -6.871 -8.695 -11.594 1 98.44 21 GLY B O 1
ATOM 941 N N . ARG B 1 22 ? -4.809 -8.102 -11.984 1 98.06 22 ARG B N 1
ATOM 942 C CA . ARG B 1 22 ? -5.055 -7.773 -13.391 1 98.06 22 ARG B CA 1
ATOM 943 C C . ARG B 1 22 ? -5.09 -9.031 -14.25 1 98.06 22 ARG B C 1
ATOM 945 O O . ARG B 1 22 ? -5.816 -9.086 -15.242 1 98.06 22 ARG B O 1
ATOM 952 N N . GLU B 1 23 ? -4.238 -10.008 -13.961 1 95.56 23 GLU B N 1
ATOM 953 C CA . GLU B 1 23 ? -4.148 -11.242 -14.75 1 95.56 23 GLU B CA 1
ATOM 954 C C . GLU B 1 23 ? -5.332 -12.156 -14.461 1 95.56 23 GLU B C 1
ATOM 956 O O . GLU B 1 23 ? -5.746 -12.93 -15.328 1 95.56 23 GLU B O 1
ATOM 961 N N . ASN B 1 24 ? -5.941 -12.094 -13.305 1 88.81 24 ASN B N 1
ATOM 962 C CA . ASN B 1 24 ? -7.082 -12.906 -12.891 1 88.81 24 ASN B CA 1
ATOM 963 C C . ASN B 1 24 ? -6.824 -14.398 -13.117 1 88.81 24 ASN B C 1
ATOM 965 O O . ASN B 1 24 ? -7.711 -15.125 -13.562 1 88.81 24 ASN B O 1
ATOM 969 N N . ARG B 1 25 ? -5.688 -14.891 -13.133 1 92.69 25 ARG B N 1
ATOM 970 C CA . ARG B 1 25 ? -5.242 -16.281 -13.18 1 92.69 25 ARG B CA 1
ATOM 971 C C . ARG B 1 25 ? -4.008 -16.484 -12.305 1 92.69 25 ARG B C 1
ATOM 973 O O . ARG B 1 25 ? -3.4 -15.516 -11.844 1 92.69 25 ARG B O 1
ATOM 980 N N . GLY B 1 26 ? -3.682 -17.719 -12.023 1 95.69 26 GLY B N 1
ATOM 981 C CA . GLY B 1 26 ? -2.459 -18.016 -11.297 1 95.69 26 GLY B CA 1
ATOM 982 C C . GLY B 1 26 ? -1.203 -17.766 -12.109 1 95.69 26 GLY B C 1
ATOM 983 O O . GLY B 1 26 ? -1.189 -17.984 -13.32 1 95.69 26 GLY B O 1
ATOM 984 N N . LEU B 1 27 ? -0.186 -17.297 -11.477 1 97.06 27 LEU B N 1
ATOM 985 C CA . LEU B 1 27 ? 1.096 -17.031 -12.125 1 97.06 27 LEU B CA 1
ATOM 986 C C . LEU B 1 27 ? 2.227 -17.766 -11.406 1 97.06 27 LEU B C 1
ATOM 988 O O . LEU B 1 27 ? 2.16 -17.969 -10.195 1 97.06 27 LEU B O 1
ATOM 992 N N . THR B 1 28 ? 3.217 -18.047 -12.18 1 95.44 28 THR B N 1
ATOM 993 C CA . THR B 1 28 ? 4.422 -18.625 -11.594 1 95.44 28 THR B CA 1
ATOM 994 C C . THR B 1 28 ? 5.309 -17.531 -11 1 95.44 28 THR B C 1
ATOM 996 O O . THR B 1 28 ? 5.133 -16.344 -11.305 1 95.44 28 THR B O 1
ATOM 999 N N . VAL B 1 29 ? 6.25 -17.969 -10.133 1 96.81 29 VAL B N 1
ATOM 1000 C CA . VAL B 1 29 ? 7.223 -17.031 -9.586 1 96.81 29 VAL B CA 1
ATOM 1001 C C . VAL B 1 29 ? 7.969 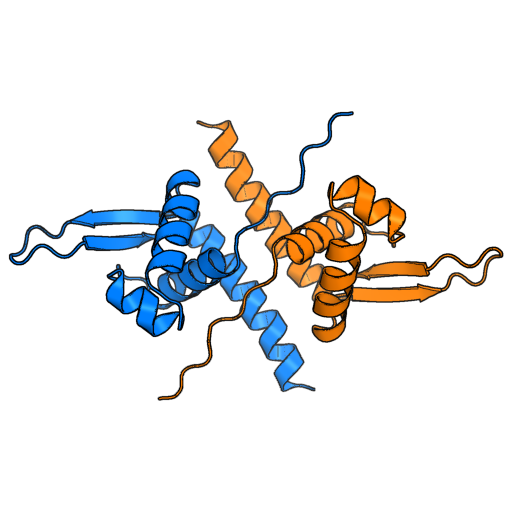-16.344 -10.727 1 96.81 29 VAL B C 1
ATOM 1003 O O . VAL B 1 29 ? 8.188 -15.125 -10.688 1 96.81 29 VAL B O 1
ATOM 1006 N N . ARG B 1 30 ? 8.281 -17.094 -11.766 1 96.56 30 ARG B N 1
ATOM 1007 C CA . ARG B 1 30 ? 8.984 -16.547 -12.922 1 96.56 30 ARG B CA 1
ATOM 1008 C C . ARG B 1 30 ? 8.172 -15.445 -13.586 1 96.56 30 ARG B C 1
ATOM 1010 O O . ARG B 1 30 ? 8.703 -14.383 -13.906 1 96.56 30 ARG B O 1
ATOM 1017 N N . GLU B 1 31 ? 6.949 -15.68 -13.812 1 96.94 31 GLU B N 1
ATOM 1018 C C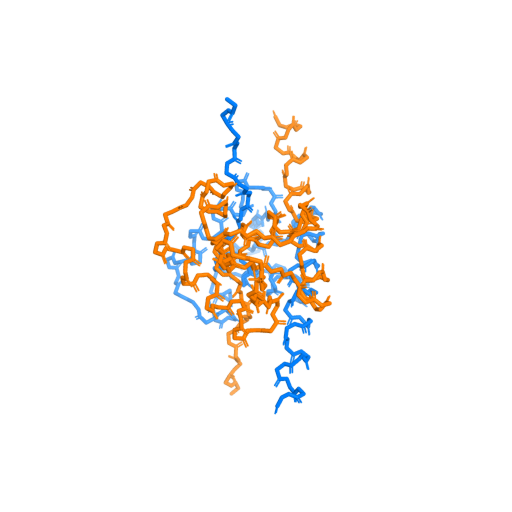A . GLU B 1 31 ? 6.07 -14.68 -14.414 1 96.94 31 GLU B CA 1
ATOM 1019 C C . GLU B 1 31 ? 5.957 -13.445 -13.523 1 96.94 31 GLU B C 1
ATOM 1021 O O . GLU B 1 31 ? 5.938 -12.32 -14.023 1 96.94 31 GLU B O 1
ATOM 1026 N N . LEU B 1 32 ? 5.82 -13.633 -12.242 1 98.06 32 LEU B N 1
ATOM 1027 C CA . LEU B 1 32 ? 5.727 -12.516 -11.312 1 98.06 32 LEU B CA 1
ATOM 1028 C C . LEU B 1 32 ? 6.988 -11.656 -11.359 1 98.06 32 LEU B C 1
ATOM 1030 O O . LEU B 1 32 ? 6.91 -10.43 -11.336 1 98.06 32 LEU B O 1
ATOM 1034 N N . VAL B 1 33 ? 8.133 -12.312 -11.398 1 98.06 33 VAL B N 1
ATOM 1035 C CA . VAL B 1 33 ? 9.406 -11.609 -11.492 1 98.06 33 VAL B CA 1
ATOM 1036 C C . VAL B 1 33 ? 9.422 -10.719 -12.734 1 98.06 33 VAL B C 1
ATOM 1038 O O . VAL B 1 33 ? 9.734 -9.531 -12.656 1 98.06 33 VAL B O 1
ATOM 1041 N N . GLU B 1 34 ? 9 -11.281 -13.812 1 97.5 34 GLU B N 1
ATOM 1042 C CA . GLU B 1 34 ? 8.992 -10.57 -15.086 1 97.5 34 GLU B CA 1
ATOM 1043 C C . GLU B 1 34 ? 8 -9.414 -15.07 1 97.5 34 GLU B C 1
ATOM 1045 O O . GLU B 1 34 ? 8.344 -8.289 -15.445 1 97.5 34 GLU B O 1
ATOM 1050 N N . LYS B 1 35 ? 6.848 -9.641 -14.586 1 97.38 35 LYS B N 1
ATOM 1051 C CA . LYS B 1 35 ? 5.758 -8.68 -14.711 1 97.38 35 LYS B CA 1
ATOM 1052 C C . LYS B 1 35 ? 5.879 -7.578 -13.664 1 97.38 35 LYS B C 1
ATOM 1054 O O . LYS B 1 35 ? 5.281 -6.508 -13.805 1 97.38 35 LYS B O 1
ATOM 1059 N N . THR B 1 36 ? 6.594 -7.805 -12.562 1 97.88 36 THR B N 1
ATOM 1060 C CA . THR B 1 36 ? 6.789 -6.781 -11.547 1 97.88 36 THR B CA 1
ATOM 1061 C C . THR B 1 36 ? 8.141 -6.09 -11.727 1 97.88 36 THR B C 1
ATOM 1063 O O . THR B 1 36 ? 8.43 -5.098 -11.055 1 97.88 36 THR B O 1
ATOM 1066 N N . ASP B 1 37 ? 8.922 -6.633 -12.617 1 96.44 37 ASP B N 1
ATOM 1067 C CA . ASP B 1 37 ? 10.281 -6.129 -12.789 1 96.44 37 ASP B CA 1
ATOM 1068 C C . ASP B 1 37 ? 11.047 -6.133 -11.469 1 96.44 37 ASP B C 1
ATOM 1070 O O . ASP B 1 37 ? 11.594 -5.105 -11.062 1 96.44 37 ASP B O 1
ATOM 1074 N N . THR B 1 38 ? 11.008 -7.219 -10.758 1 97 38 THR B N 1
ATOM 1075 C CA . THR B 1 38 ? 11.594 -7.418 -9.438 1 97 38 THR B CA 1
ATOM 1076 C C . THR B 1 38 ? 12.398 -8.711 -9.391 1 97 38 THR B C 1
ATOM 1078 O O . THR B 1 38 ? 12.117 -9.648 -10.141 1 97 38 THR B O 1
ATOM 1081 N N . ASN B 1 39 ? 13.391 -8.805 -8.562 1 97.38 39 ASN B N 1
ATOM 1082 C CA . ASN B 1 39 ? 14.195 -10.023 -8.484 1 97.38 39 ASN B CA 1
ATOM 1083 C C . ASN B 1 39 ? 13.492 -11.117 -7.695 1 97.38 39 ASN B C 1
ATOM 1085 O O . ASN B 1 39 ? 12.594 -10.836 -6.898 1 97.38 39 ASN B O 1
ATOM 1089 N N . SER B 1 40 ? 13.93 -12.328 -7.887 1 97.69 40 SER B N 1
ATOM 1090 C CA . SER B 1 40 ? 13.25 -13.492 -7.344 1 97.69 40 SER B CA 1
ATOM 1091 C C . SER B 1 40 ? 13.281 -13.492 -5.816 1 97.69 40 SER B C 1
ATOM 1093 O O . SER B 1 40 ? 12.352 -13.977 -5.168 1 97.69 40 SER B O 1
ATOM 1095 N N . GLY B 1 41 ? 14.367 -13.031 -5.262 1 98.38 41 GLY B N 1
ATOM 1096 C CA . GLY B 1 41 ? 14.445 -12.961 -3.812 1 98.38 41 GLY B CA 1
ATOM 1097 C C . GLY B 1 41 ? 13.383 -12.07 -3.201 1 98.38 41 GLY B C 1
ATOM 1098 O O . GLY B 1 41 ? 12.742 -12.445 -2.217 1 98.38 41 GLY B O 1
ATOM 1099 N N . SER B 1 42 ? 13.156 -10.867 -3.727 1 98.25 42 SER B N 1
ATOM 1100 C CA . SER B 1 42 ? 12.141 -9.922 -3.262 1 98.25 42 SER B CA 1
ATOM 1101 C C . SER B 1 42 ? 10.734 -10.477 -3.479 1 98.25 42 SER B C 1
ATOM 1103 O O . SER B 1 42 ? 9.852 -10.281 -2.641 1 98.25 42 SER B O 1
ATOM 1105 N N . ILE B 1 43 ? 10.617 -11.164 -4.59 1 98.56 43 ILE B N 1
ATOM 1106 C CA . ILE B 1 43 ? 9.32 -11.773 -4.883 1 98.56 43 ILE B CA 1
ATOM 1107 C C . ILE B 1 43 ? 9 -12.836 -3.836 1 98.56 43 ILE B C 1
ATOM 1109 O O . ILE B 1 43 ? 7.887 -12.891 -3.314 1 98.56 43 ILE B O 1
ATOM 1113 N N . LYS B 1 44 ? 9.898 -13.625 -3.578 1 98.38 44 LYS B N 1
ATOM 1114 C CA . LYS B 1 44 ? 9.672 -14.688 -2.598 1 98.38 44 LYS B CA 1
ATOM 1115 C C . LYS B 1 44 ? 9.289 -14.102 -1.239 1 98.38 44 LYS B C 1
ATOM 1117 O O . LYS B 1 44 ? 8.375 -14.602 -0.578 1 98.38 44 LYS B O 1
ATOM 1122 N N . ARG B 1 45 ? 9.984 -13.102 -0.826 1 98.75 45 ARG B N 1
ATOM 1123 C CA . ARG B 1 45 ? 9.672 -12.438 0.436 1 98.75 45 ARG B CA 1
ATOM 1124 C C . ARG B 1 45 ? 8.273 -11.836 0.402 1 98.75 45 ARG B C 1
ATOM 1126 O O . ARG B 1 45 ? 7.535 -11.898 1.39 1 98.75 45 ARG B O 1
ATOM 1133 N N . ALA B 1 46 ? 7.941 -11.219 -0.705 1 98.75 46 ALA B N 1
ATOM 1134 C CA . ALA B 1 46 ? 6.602 -10.656 -0.868 1 98.75 46 ALA B CA 1
ATOM 1135 C C . ALA B 1 46 ? 5.539 -11.742 -0.802 1 98.75 46 ALA B C 1
ATOM 1137 O O . ALA B 1 46 ? 4.48 -11.555 -0.198 1 98.75 46 ALA B O 1
ATOM 1138 N N . LEU B 1 47 ? 5.836 -12.844 -1.435 1 98.75 47 LEU B N 1
ATOM 1139 C CA . LEU B 1 47 ? 4.891 -13.953 -1.418 1 98.75 47 LEU B CA 1
ATOM 1140 C C . LEU B 1 47 ? 4.715 -14.5 -0.004 1 98.75 47 LEU B C 1
ATOM 1142 O O . LEU B 1 47 ? 3.607 -14.867 0.391 1 98.75 47 LEU B O 1
ATOM 1146 N N . GLU B 1 48 ? 5.785 -14.625 0.756 1 98.5 48 GLU B N 1
ATOM 1147 C CA . GLU B 1 48 ? 5.688 -15.031 2.156 1 98.5 48 GLU B CA 1
ATOM 1148 C C . GLU B 1 48 ? 4.816 -14.055 2.949 1 98.5 48 GLU B C 1
ATOM 1150 O O . GLU B 1 48 ? 3.957 -14.477 3.727 1 98.5 48 GLU B O 1
ATOM 1155 N N . GLU B 1 49 ? 5.031 -12.75 2.777 1 98.56 49 GLU B N 1
ATOM 1156 C CA . GLU B 1 49 ? 4.227 -11.711 3.42 1 98.56 49 GLU B CA 1
ATOM 1157 C C . GLU B 1 49 ? 2.746 -11.883 3.09 1 98.56 49 GLU B C 1
ATOM 1159 O O . GLU B 1 49 ? 1.901 -11.891 3.986 1 98.56 49 GLU B O 1
ATOM 1164 N N . LEU B 1 50 ? 2.434 -12.078 1.853 1 98.75 50 LEU B N 1
ATOM 1165 C CA . LEU B 1 50 ? 1.056 -12.148 1.379 1 98.75 50 LEU B CA 1
ATOM 1166 C C . LEU B 1 50 ? 0.388 -13.438 1.833 1 98.75 50 LEU B C 1
ATOM 1168 O O . LEU B 1 50 ? -0.815 -13.461 2.105 1 98.75 50 LEU B O 1
ATOM 1172 N N . ALA B 1 51 ? 1.16 -14.492 1.833 1 98.06 51 ALA B N 1
ATOM 1173 C CA . ALA B 1 51 ? 0.631 -15.766 2.326 1 98.06 51 ALA B CA 1
ATOM 1174 C C . ALA B 1 51 ? 0.287 -15.68 3.811 1 98.06 51 ALA B C 1
ATOM 1176 O O . ALA B 1 51 ? -0.76 -16.172 4.242 1 98.06 51 ALA B O 1
ATOM 1177 N N . GLU B 1 52 ? 1.187 -15.086 4.609 1 97.06 52 GLU B N 1
ATOM 1178 C CA . GLU B 1 52 ? 0.949 -14.891 6.039 1 97.06 52 GLU B CA 1
ATOM 1179 C C . GLU B 1 52 ? -0.33 -14.102 6.281 1 97.06 52 GLU B C 1
ATOM 1181 O O . GLU B 1 52 ? -1.034 -14.328 7.266 1 97.06 52 GLU B O 1
ATOM 1186 N N . LEU B 1 53 ? -0.637 -13.195 5.363 1 97.69 53 LEU B N 1
ATOM 1187 C CA . LEU B 1 53 ? -1.82 -12.352 5.473 1 97.69 53 LEU B CA 1
ATOM 1188 C C . LEU B 1 53 ? -3.033 -13.031 4.848 1 97.69 53 LEU B C 1
ATOM 1190 O O . LEU B 1 53 ? -4.117 -12.445 4.785 1 97.69 53 LEU B O 1
ATOM 1194 N N . LYS B 1 54 ? -2.828 -14.211 4.254 1 97.69 54 LYS B N 1
ATOM 1195 C CA . LYS B 1 54 ? -3.887 -15.023 3.65 1 97.69 54 LYS B CA 1
ATOM 1196 C C . LYS B 1 54 ? -4.461 -14.336 2.414 1 97.69 54 LYS B C 1
ATOM 1198 O O . LYS B 1 54 ? -5.652 -14.469 2.127 1 97.69 54 LYS B O 1
ATOM 1203 N N . LEU B 1 55 ? -3.641 -13.609 1.716 1 98.56 55 LEU B N 1
ATOM 1204 C CA . LEU B 1 55 ? -4.094 -12.875 0.541 1 98.56 55 LEU B CA 1
ATOM 1205 C C . LEU B 1 55 ? -3.857 -13.688 -0.731 1 98.56 55 LEU B C 1
ATOM 1207 O O . LEU B 1 55 ? -4.453 -13.398 -1.772 1 98.56 55 LEU B O 1
ATOM 1211 N N . ILE B 1 56 ? -2.963 -14.656 -0.663 1 98.56 56 ILE B N 1
ATOM 1212 C CA . ILE B 1 56 ? -2.678 -15.492 -1.825 1 98.56 56 ILE B CA 1
ATOM 1213 C C . ILE B 1 56 ? -2.723 -16.969 -1.428 1 98.56 56 ILE B C 1
ATOM 1215 O O . ILE B 1 56 ? -2.697 -17.297 -0.24 1 98.56 56 ILE B O 1
ATOM 1219 N N . LYS B 1 57 ? -2.842 -17.766 -2.387 1 97.62 57 LYS B N 1
ATOM 1220 C CA . LYS B 1 57 ? -2.705 -19.219 -2.248 1 97.62 57 LYS B CA 1
ATOM 1221 C C . LYS B 1 57 ? -1.816 -19.797 -3.348 1 97.62 57 LYS B C 1
ATOM 1223 O O . LYS B 1 57 ? -1.677 -19.203 -4.418 1 97.62 57 LYS B O 1
ATOM 1228 N N . GLU B 1 58 ? -1.167 -20.828 -3.014 1 94.5 58 GLU B N 1
ATOM 1229 C CA . GLU B 1 58 ? -0.305 -21.547 -3.951 1 94.5 58 GLU B CA 1
ATOM 1230 C C . GLU B 1 58 ? -0.888 -22.906 -4.312 1 94.5 58 GLU B C 1
ATOM 1232 O O . GLU B 1 58 ? -1.422 -23.609 -3.449 1 94.5 58 GLU B O 1
ATOM 1237 N N . GLU B 1 59 ? -1.017 -23.125 -5.516 1 88.69 59 GLU B N 1
ATOM 1238 C CA . GLU B 1 59 ? -1.511 -24.406 -5.977 1 88.69 59 GLU B CA 1
ATOM 1239 C C . GLU B 1 59 ? -0.503 -25.094 -6.902 1 88.69 59 GLU B C 1
ATOM 1241 O O . GLU B 1 59 ? 0.235 -24.422 -7.625 1 88.69 59 GLU B O 1
ATOM 1246 N N . ARG B 1 60 ? -0.427 -26.406 -6.688 1 83.12 60 ARG B N 1
ATOM 1247 C CA . ARG B 1 60 ? 0.399 -27.219 -7.578 1 83.12 60 ARG B CA 1
ATOM 1248 C C . ARG B 1 60 ? -0.446 -27.859 -8.672 1 83.12 60 ARG B C 1
ATOM 1250 O O . ARG B 1 60 ? -1.541 -28.359 -8.398 1 83.12 60 ARG B O 1
ATOM 1257 N N . GLU B 1 61 ? -0.254 -27.531 -9.961 1 72.75 61 GLU B N 1
ATOM 1258 C CA . GLU B 1 61 ? -0.977 -28.188 -11.047 1 72.75 61 GLU B CA 1
ATOM 1259 C C . GLU B 1 61 ? -0.445 -29.594 -11.289 1 72.75 61 GLU B C 1
ATOM 1261 O O . GLU B 1 61 ? 0.752 -29.844 -11.141 1 72.75 61 GLU B O 1
ATOM 1266 N N . ASN B 1 62 ? -1.366 -30.5 -11.078 1 65.38 62 ASN B N 1
ATOM 1267 C CA . ASN B 1 62 ? -1.097 -31.938 -11.211 1 65.38 62 ASN B CA 1
ATOM 1268 C C . ASN B 1 62 ? -0.712 -32.312 -12.641 1 65.38 62 ASN B C 1
ATOM 1270 O O . ASN B 1 62 ? -0.921 -33.438 -13.07 1 65.38 62 ASN B O 1
ATOM 1274 N N . VAL B 1 63 ? -0.535 -31.359 -13.547 1 65.19 63 VAL B N 1
ATOM 1275 C CA . VAL B 1 63 ? -0.134 -31.781 -14.891 1 65.19 63 VAL B CA 1
ATOM 1276 C C . VAL B 1 63 ? 1.389 -31.797 -14.992 1 65.19 63 VAL B C 1
ATOM 1278 O O . VAL B 1 63 ? 2.059 -30.891 -14.484 1 65.19 63 VAL B O 1
ATOM 1281 N N . PHE B 1 64 ? 1.996 -32.812 -15.422 1 65.75 64 PHE B N 1
ATOM 1282 C CA . PHE B 1 64 ? 3.439 -32.938 -15.57 1 65.75 64 PHE B CA 1
ATOM 1283 C C . PHE B 1 64 ? 3.98 -31.938 -16.578 1 65.75 64 PHE B C 1
ATOM 1285 O O . PHE B 1 64 ? 3.402 -31.766 -17.656 1 65.75 64 PHE B O 1
ATOM 1292 N N . PRO B 1 65 ? 4.938 -31.094 -16.359 1 67.38 65 PRO B N 1
ATOM 1293 C CA . PRO B 1 65 ? 5.609 -30.891 -15.078 1 67.38 65 PRO B CA 1
ATOM 1294 C C . PRO B 1 65 ? 4.812 -30 -14.125 1 67.38 65 PRO B C 1
ATOM 1296 O O . PRO B 1 65 ? 4.035 -29.156 -14.578 1 67.38 65 PRO B O 1
ATOM 1299 N N . TYR B 1 66 ? 4.91 -30.297 -12.938 1 73.75 66 TYR B N 1
ATOM 1300 C CA . TYR B 1 66 ? 4.223 -29.578 -11.867 1 73.75 66 TYR B CA 1
ATOM 1301 C C . TYR B 1 66 ? 4.66 -28.125 -11.836 1 73.75 66 TYR B C 1
ATOM 1303 O O . TYR B 1 66 ? 5.848 -27.812 -11.977 1 73.75 66 TYR B O 1
ATOM 1311 N N . ARG B 1 67 ? 3.795 -27.141 -12.102 1 84.62 67 ARG B N 1
ATOM 1312 C CA . ARG B 1 67 ? 4.09 -25.734 -11.914 1 84.62 67 ARG B CA 1
ATOM 1313 C C . ARG B 1 67 ? 3.385 -25.188 -10.672 1 84.62 67 ARG B C 1
ATOM 1315 O O . ARG B 1 67 ? 2.213 -25.484 -10.438 1 84.62 67 ARG B O 1
ATOM 1322 N N . ARG B 1 68 ? 4.156 -24.531 -9.883 1 91.44 68 ARG B N 1
ATOM 1323 C CA . ARG B 1 68 ? 3.609 -23.828 -8.734 1 91.44 68 ARG B CA 1
ATOM 1324 C C . ARG B 1 68 ? 2.957 -22.516 -9.148 1 91.44 68 ARG B C 1
ATOM 1326 O O . ARG B 1 68 ? 3.625 -21.625 -9.688 1 91.44 68 ARG B O 1
ATOM 1333 N N . LEU B 1 69 ? 1.633 -22.453 -9.008 1 95.31 69 LEU B N 1
ATOM 1334 C CA . LEU B 1 69 ? 0.893 -21.25 -9.398 1 95.31 69 LEU B CA 1
ATOM 1335 C C . LEU B 1 69 ? 0.442 -20.469 -8.164 1 95.31 69 LEU B C 1
ATOM 1337 O O . LEU B 1 69 ? -0.024 -21.062 -7.188 1 95.31 69 LEU B O 1
ATOM 1341 N N . ILE B 1 70 ? 0.631 -19.219 -8.242 1 97.81 70 ILE B N 1
ATOM 1342 C CA . ILE B 1 70 ? 0.208 -18.297 -7.188 1 97.81 70 ILE B CA 1
ATOM 1343 C C . ILE B 1 70 ? -1.044 -17.547 -7.629 1 97.81 70 ILE B C 1
ATOM 1345 O O . ILE B 1 70 ? -1.088 -16.984 -8.734 1 97.81 70 ILE B O 1
ATOM 1349 N N . SER B 1 71 ? -2.064 -17.562 -6.836 1 98.19 71 SER B N 1
ATOM 1350 C CA . SER B 1 71 ? -3.299 -16.844 -7.148 1 98.19 71 SER B CA 1
ATOM 1351 C C . SER B 1 71 ? -3.852 -16.125 -5.918 1 98.19 71 SER B C 1
ATOM 1353 O O . SER B 1 71 ? -3.381 -16.359 -4.801 1 98.19 71 SER B O 1
ATOM 1355 N N . LEU B 1 72 ? -4.816 -15.25 -6.129 1 98.5 72 LEU B N 1
ATOM 1356 C CA . LEU B 1 72 ? -5.422 -14.492 -5.043 1 98.5 72 LEU B CA 1
ATOM 1357 C C . LEU B 1 72 ? -6.504 -15.305 -4.34 1 98.5 72 LEU B C 1
ATOM 1359 O O . LEU B 1 72 ? -7.258 -16.031 -4.992 1 98.5 72 LEU B O 1
ATOM 1363 N N . THR B 1 73 ? -6.523 -15.258 -3.023 1 97.81 73 THR B N 1
ATOM 1364 C CA . THR B 1 73 ? -7.73 -15.656 -2.305 1 97.81 73 THR B CA 1
ATOM 1365 C C . THR B 1 73 ? -8.844 -14.641 -2.518 1 97.81 73 THR B C 1
ATOM 1367 O O . THR B 1 73 ? -8.641 -13.617 -3.182 1 97.81 73 THR B O 1
ATOM 1370 N N . GLU B 1 74 ? -10.086 -14.922 -1.97 1 97.44 74 GLU B N 1
ATOM 1371 C CA . GLU B 1 74 ? -11.164 -13.938 -2.057 1 97.44 74 GLU B CA 1
ATOM 1372 C C . GLU B 1 74 ? -10.773 -12.641 -1.359 1 97.44 74 GLU B C 1
ATOM 1374 O O . GLU B 1 74 ? -11.023 -11.555 -1.884 1 97.44 74 GLU B O 1
ATOM 1379 N N . LEU B 1 75 ? -10.164 -12.742 -0.166 1 98 75 LEU B N 1
ATOM 1380 C CA . LEU B 1 75 ? -9.656 -11.562 0.522 1 98 75 LEU B CA 1
ATOM 1381 C C . LEU B 1 75 ? -8.602 -10.859 -0.317 1 98 75 LEU B C 1
ATOM 1383 O O . LEU B 1 75 ? -8.586 -9.625 -0.401 1 98 75 LEU B O 1
ATOM 1387 N N . GLY B 1 76 ? -7.727 -11.656 -0.933 1 98.5 76 GLY B N 1
ATOM 1388 C CA . GLY B 1 76 ? -6.691 -11.125 -1.804 1 98.5 76 GLY B CA 1
ATOM 1389 C C . GLY B 1 76 ? -7.246 -10.312 -2.959 1 98.5 76 GLY B C 1
ATOM 1390 O O . GLY B 1 76 ? -6.676 -9.281 -3.33 1 98.5 76 GLY B O 1
ATOM 1391 N N . LYS B 1 77 ? -8.344 -10.781 -3.502 1 98.62 77 LYS B N 1
ATOM 1392 C CA . LYS B 1 77 ? -8.992 -10.055 -4.594 1 98.62 77 LYS B CA 1
ATOM 1393 C C . LYS B 1 77 ? -9.5 -8.695 -4.125 1 98.62 77 LYS B C 1
ATOM 1395 O O . LYS B 1 77 ? -9.367 -7.699 -4.84 1 98.62 77 LYS B O 1
ATOM 1400 N N . GLU B 1 78 ? -10.086 -8.695 -2.967 1 98.56 78 GLU B N 1
ATOM 1401 C CA . GLU B 1 78 ? -10.594 -7.445 -2.406 1 98.56 78 GLU B CA 1
ATOM 1402 C C . GLU B 1 78 ? -9.461 -6.449 -2.156 1 98.56 78 GLU B C 1
ATOM 1404 O O . GLU B 1 78 ? -9.594 -5.262 -2.463 1 98.56 78 GLU B O 1
ATOM 1409 N N . VAL B 1 79 ? -8.344 -6.922 -1.646 1 98.81 79 VAL B N 1
ATOM 1410 C CA . VAL B 1 79 ? -7.203 -6.062 -1.356 1 98.81 79 VAL B CA 1
ATOM 1411 C C . VAL B 1 79 ? -6.562 -5.594 -2.662 1 98.81 79 VAL B C 1
ATOM 1413 O O . VAL B 1 79 ? -6.254 -4.41 -2.82 1 98.81 79 VAL B O 1
ATOM 1416 N N . ALA B 1 80 ? -6.395 -6.508 -3.611 1 98.88 80 ALA B N 1
ATOM 1417 C CA . ALA B 1 80 ? -5.797 -6.168 -4.898 1 98.88 80 ALA B CA 1
ATOM 1418 C C . ALA B 1 80 ? -6.609 -5.09 -5.613 1 98.88 80 ALA B C 1
ATOM 1420 O O . ALA B 1 80 ? -6.047 -4.195 -6.25 1 98.88 80 ALA B O 1
ATOM 1421 N N . LYS B 1 81 ? -7.887 -5.227 -5.504 1 98.81 81 LYS B N 1
ATOM 1422 C CA . LYS B 1 81 ? -8.75 -4.227 -6.121 1 98.81 81 LYS B CA 1
ATOM 1423 C C . LYS B 1 81 ? -8.43 -2.826 -5.602 1 98.81 81 LYS B C 1
ATOM 1425 O O . LYS B 1 81 ? -8.328 -1.879 -6.383 1 98.81 81 LYS B O 1
ATOM 1430 N N . ARG B 1 82 ? -8.266 -2.66 -4.348 1 98.88 82 ARG B N 1
ATOM 1431 C CA . ARG B 1 82 ? -7.965 -1.364 -3.746 1 98.88 82 ARG B CA 1
ATOM 1432 C C . ARG B 1 82 ? -6.57 -0.89 -4.129 1 98.88 82 ARG B C 1
ATOM 1434 O O . ARG B 1 82 ? -6.363 0.294 -4.406 1 98.88 82 ARG B O 1
ATOM 1441 N N . VAL B 1 83 ? -5.645 -1.805 -4.137 1 98.88 83 VAL B N 1
ATOM 1442 C CA . VAL B 1 83 ? -4.281 -1.45 -4.516 1 98.88 83 VAL B CA 1
ATOM 1443 C C . VAL B 1 83 ? -4.262 -0.949 -5.961 1 98.88 83 VAL B C 1
ATOM 1445 O O . VAL B 1 83 ? -3.59 0.037 -6.273 1 98.88 83 VAL B O 1
ATOM 1448 N N . ILE B 1 84 ? -5.027 -1.59 -6.82 1 98.81 84 ILE B N 1
ATOM 1449 C CA . ILE B 1 84 ? -5.109 -1.205 -8.227 1 98.81 84 ILE B CA 1
ATOM 1450 C C . ILE B 1 84 ? -5.777 0.163 -8.344 1 98.81 84 ILE B C 1
ATOM 1452 O O . ILE B 1 84 ? -5.352 1 -9.141 1 98.81 84 ILE B O 1
ATOM 1456 N N . GLU B 1 85 ? -6.824 0.367 -7.562 1 98.88 85 GLU B N 1
ATOM 1457 C CA . GLU B 1 85 ? -7.48 1.671 -7.566 1 98.88 85 GLU B CA 1
ATOM 1458 C C . GLU B 1 85 ? -6.512 2.779 -7.168 1 98.88 85 GLU B C 1
ATOM 1460 O O . GLU B 1 85 ? -6.555 3.879 -7.723 1 98.88 85 GLU B O 1
ATOM 1465 N N . ILE B 1 86 ? -5.672 2.482 -6.203 1 98.88 86 ILE B N 1
ATOM 1466 C CA . ILE B 1 86 ? -4.676 3.457 -5.773 1 98.88 86 ILE B CA 1
ATOM 1467 C C . ILE B 1 86 ? -3.73 3.771 -6.93 1 98.88 86 ILE B C 1
ATOM 1469 O O . ILE B 1 86 ? -3.467 4.938 -7.227 1 98.88 86 ILE B O 1
ATOM 1473 N N . GLU B 1 87 ? -3.215 2.754 -7.539 1 98.5 87 GLU B N 1
ATOM 1474 C CA . GLU B 1 87 ? -2.328 2.951 -8.688 1 98.5 87 GLU B CA 1
ATOM 1475 C C . GLU B 1 87 ? -3 3.793 -9.766 1 98.5 87 GLU B C 1
ATOM 1477 O O . GLU B 1 87 ? -2.381 4.699 -10.328 1 98.5 87 GLU B O 1
ATOM 1482 N N . GLU B 1 88 ? -4.246 3.49 -10.117 1 98.12 88 GLU B N 1
ATOM 1483 C CA . GLU B 1 88 ? -4.973 4.184 -11.18 1 98.12 88 GLU B CA 1
ATOM 1484 C C . GLU B 1 88 ? -5.191 5.652 -10.828 1 98.12 88 GLU B C 1
ATOM 1486 O O . GLU B 1 88 ? -5.105 6.523 -11.695 1 98.12 88 GLU B O 1
ATOM 1491 N N . LEU B 1 89 ? -5.512 5.941 -9.57 1 97.94 89 LEU B N 1
ATOM 1492 C CA . LEU B 1 89 ? -5.707 7.316 -9.125 1 97.94 89 LEU B CA 1
ATOM 1493 C C . LEU B 1 89 ? -4.426 8.125 -9.273 1 97.94 89 LEU B C 1
ATOM 1495 O O . LEU B 1 89 ? -4.461 9.273 -9.734 1 97.94 89 LEU B O 1
ATOM 1499 N N . VAL B 1 90 ? -3.301 7.527 -8.891 1 97.25 90 VAL B N 1
ATOM 1500 C CA . VAL B 1 90 ? -2.023 8.227 -8.906 1 97.25 90 VAL B CA 1
ATOM 1501 C C . VAL B 1 90 ? -1.551 8.414 -10.352 1 97.25 90 VAL B C 1
ATOM 1503 O O . VAL B 1 90 ? -1.055 9.477 -10.719 1 97.25 90 VAL B O 1
ATOM 1506 N N . LYS B 1 91 ? -1.771 7.461 -11.172 1 94.44 91 LYS B N 1
ATOM 1507 C CA . LYS B 1 91 ? -1.348 7.539 -12.562 1 94.44 91 LYS B CA 1
ATOM 1508 C C . LYS B 1 91 ? -2.17 8.57 -13.328 1 94.44 91 LYS B C 1
ATOM 1510 O O . LYS B 1 91 ? -1.66 9.227 -14.242 1 94.44 91 LYS B O 1
ATOM 1515 N N . LYS B 1 92 ? -3.393 8.648 -13.031 1 91.62 92 LYS B N 1
ATOM 1516 C CA . LYS B 1 92 ? -4.27 9.617 -13.688 1 91.62 92 LYS B CA 1
ATOM 1517 C C . LYS B 1 92 ? -3.789 11.047 -13.445 1 91.62 92 LYS B C 1
ATOM 1519 O O . LYS B 1 92 ? -3.83 11.883 -14.344 1 91.62 92 LYS B O 1
ATOM 1524 N N . VAL B 1 93 ? -3.291 11.328 -12.25 1 85.94 93 VAL B N 1
ATOM 1525 C CA . VAL B 1 93 ? -2.838 12.672 -11.906 1 85.94 93 VAL B CA 1
ATOM 1526 C C . VAL B 1 93 ? -1.492 12.945 -12.578 1 85.94 93 VAL B C 1
ATOM 1528 O O . VAL B 1 93 ? -1.272 14.031 -13.117 1 85.94 93 VAL B O 1
ATOM 1531 N N . ARG B 1 94 ? -0.601 12.023 -12.578 1 83.62 94 ARG B N 1
ATOM 1532 C CA . ARG B 1 94 ? 0.707 12.164 -13.211 1 83.62 94 ARG B CA 1
ATOM 1533 C C . ARG B 1 94 ? 0.568 12.422 -14.703 1 83.62 94 ARG B C 1
ATOM 1535 O O . ARG B 1 94 ? 1.377 13.141 -15.297 1 83.62 94 ARG B O 1
ATOM 1542 N N . ALA B 1 95 ? -0.44 11.836 -15.258 1 83.62 95 ALA B N 1
ATOM 1543 C CA . ALA B 1 95 ? -0.652 11.984 -16.688 1 83.62 95 ALA B CA 1
ATOM 1544 C C . ALA B 1 95 ? -1.164 13.383 -17.031 1 83.62 95 ALA B C 1
ATOM 1546 O O . ALA B 1 95 ? -1.007 13.852 -18.156 1 83.62 95 ALA B O 1
ATOM 1547 N N . ASN B 1 96 ? -1.836 13.977 -16.062 1 80.12 96 ASN B N 1
ATOM 1548 C CA . ASN B 1 96 ? -2.389 15.312 -16.281 1 80.12 96 ASN B CA 1
ATOM 1549 C C . ASN B 1 96 ? -1.366 16.406 -15.961 1 80.12 96 ASN B C 1
ATOM 1551 O O . ASN B 1 96 ? -1.631 17.578 -16.172 1 80.12 96 ASN B O 1
ATOM 1555 N N . ASP B 1 97 ? -0.281 16.078 -15.336 1 68.94 97 ASP B N 1
ATOM 1556 C CA . ASP B 1 97 ? 0.786 17.047 -15.078 1 68.94 97 ASP B CA 1
ATOM 1557 C C . ASP B 1 97 ? 1.721 17.156 -16.281 1 68.94 97 ASP B C 1
ATOM 1559 O O . ASP B 1 97 ? 2.129 18.266 -16.641 1 68.94 97 ASP B O 1
#

Solvent-accessible surface area (backbone atoms only — not comparable to full-atom values): 10531 Å² total; per-residue (Å²): 130,85,72,72,58,59,65,60,58,52,42,60,37,42,22,50,33,38,53,42,56,71,62,72,49,62,38,35,69,68,53,48,25,63,66,37,69,47,56,65,70,56,48,51,53,25,49,52,54,36,42,77,68,52,26,37,46,76,43,73,46,89,51,89,74,70,47,61,27,39,32,67,32,76,64,19,45,58,43,17,50,38,54,40,51,41,42,52,57,52,49,54,51,62,71,72,104,131,84,73,72,58,58,66,60,58,53,42,60,36,42,22,50,32,38,52,43,55,72,64,72,50,62,40,34,69,69,53,48,25,64,67,37,68,46,55,64,70,57,48,51,53,24,50,51,55,34,43,77,68,52,26,38,46,76,42,72,44,90,49,89,72,70,46,63,27,40,34,65,30,78,63,19,46,58,42,15,51,38,54,40,50,42,41,52,57,51,49,56,52,63,72,72,106